Protein AF-X1JQ17-F1 (afdb_monomer_lite)

Sequence (261 aa):
VLGAKVFLFNTTNQINYTSFTNELGIADFLNIKNLLYNITVNYTINNGIDEFEKVVFDSSVLKDYYDFKWQSYEVFIDVNLWTIDFEIEDWDYEPMGYGYVLVYNNSGYSELLANLTLNKEYGTQTFRWVNTSDDAKYYYEVYYENADYEQPRTLVNKSYVDRNYYLNNKKNVNSQQTFVKEANIEDPIDPKYRINHYFYTSDSNSTHIGNVKLINTTINLFNMDDDLTDISIYNINKIGQADELLYNDTFSGVQTSATIS

Organism: NCBI:txid412755

Foldseek 3Di:
DFFKWKKKADPVVRDIDIFTAHPVRDTDDPPDDQDKTDIWIWDFDDQPDPVGTDTQDTCPVVRDIDGPPDPDDDDDDDGQKDKDKDWDADPVRAGQQQKWKWKADDPPNPGTNHIGRGHNRTNMDMDMDHDDDDFPKMKMWIWHADPVDPPRIDGPDIDIDGVCCVVVVVPPPPPDDDDQVVQFPQDPVDRDGDHDDDDARPQDDPQGHDPDDDPFDWDKAADDPDADAKDWDFDADPNRHGDGTPDIDGDDDRDRIDTGD

pLDDT: mean 71.28, std 11.6, range [45.06, 91.44]

Radius of gyration: 25.45 Å; chains: 1; bounding box: 74×48×62 Å

Secondary structure (DSSP, 8-state):
-TT-EEEEEETTTTEEEEEE--TTS-----S--SSEEEEEEEEEE--S-TT--EEEEEGGGT--EEE--SS---------EEEEEEE-B-TTS-B-TTEEEEEEETTTT--EEEEEEPPTTT-EEEEEEE---S--EEEEEEEEE-TTSSS-EEEEEEEEEEHHHHHHT----------TTTSB---SSS----B------TT-BTTB--SPPP----EE----SS---EEEEEEE-TTS-EEEEEEEEE--S--S--EE-

Structure (mmCIF, N/CA/C/O backbone):
data_AF-X1JQ17-F1
#
_entry.id   AF-X1JQ17-F1
#
loop_
_atom_site.group_PDB
_atom_site.id
_atom_site.type_symbol
_atom_site.label_atom_id
_atom_site.label_alt_id
_atom_site.label_comp_id
_atom_site.label_asym_id
_atom_site.label_entity_id
_atom_site.label_seq_id
_atom_site.pdbx_PDB_ins_code
_atom_site.Cartn_x
_atom_site.Cartn_y
_atom_site.Cartn_z
_atom_site.occupancy
_atom_site.B_iso_or_equiv
_atom_site.auth_seq_id
_atom_site.auth_comp_id
_atom_site.auth_asym_id
_atom_site.auth_atom_id
_atom_site.pdbx_PDB_model_num
ATOM 1 N N . VAL A 1 1 ? -3.764 5.413 8.789 1.00 65.81 1 VAL A N 1
ATOM 2 C CA . VAL A 1 1 ? -4.531 5.392 7.517 1.00 65.81 1 VAL A CA 1
ATOM 3 C C . VAL A 1 1 ? -5.211 6.739 7.356 1.00 65.81 1 VAL A C 1
ATOM 5 O O . VAL A 1 1 ? -5.918 7.111 8.279 1.00 65.81 1 VAL A O 1
ATOM 8 N N . LEU A 1 2 ? -4.991 7.468 6.260 1.00 76.12 2 LEU A N 1
ATOM 9 C CA . LEU A 1 2 ? -5.669 8.743 5.974 1.00 76.12 2 LEU A CA 1
ATOM 10 C C . LEU A 1 2 ? -7.085 8.495 5.430 1.00 76.12 2 LEU A C 1
ATOM 12 O O . LEU A 1 2 ? -7.270 7.608 4.599 1.00 76.12 2 LEU A O 1
ATOM 16 N N . GLY A 1 3 ? -8.062 9.293 5.865 1.00 76.88 3 GLY A N 1
ATOM 17 C CA . GLY A 1 3 ? -9.407 9.327 5.285 1.00 76.88 3 GLY A CA 1
ATOM 18 C C . GLY A 1 3 ? -10.338 8.182 5.693 1.00 76.88 3 GLY A C 1
ATOM 19 O O . GLY A 1 3 ? -11.426 8.064 5.138 1.00 76.88 3 GLY A O 1
ATOM 20 N N . ALA A 1 4 ? -9.966 7.350 6.669 1.00 78.25 4 ALA A N 1
ATOM 21 C CA . ALA A 1 4 ? -10.873 6.351 7.222 1.00 78.25 4 ALA A CA 1
ATOM 22 C C . ALA A 1 4 ? -11.991 7.040 8.011 1.00 78.25 4 ALA A C 1
ATOM 24 O O . ALA A 1 4 ? -11.736 7.900 8.857 1.00 78.25 4 ALA A O 1
ATOM 25 N N . LYS A 1 5 ? -13.238 6.658 7.742 1.00 83.44 5 LYS A N 1
ATOM 26 C CA . LYS A 1 5 ? -14.418 7.189 8.418 1.00 83.44 5 LYS A CA 1
ATOM 27 C C . LYS A 1 5 ? -14.601 6.474 9.750 1.00 83.44 5 LYS A C 1
ATOM 29 O O . LYS A 1 5 ? -14.897 5.283 9.786 1.00 83.44 5 LYS A O 1
ATOM 34 N N . VAL A 1 6 ? -14.476 7.208 10.846 1.00 83.06 6 VAL A N 1
ATOM 35 C CA . VAL A 1 6 ? -14.700 6.703 12.203 1.00 83.06 6 VAL A CA 1
ATOM 36 C C . VAL A 1 6 ? -16.078 7.151 12.671 1.00 83.06 6 VAL A C 1
ATOM 38 O O . VAL A 1 6 ? -16.415 8.334 12.620 1.00 83.06 6 VAL A O 1
ATOM 41 N N . PHE A 1 7 ? -16.884 6.203 13.131 1.00 85.62 7 PHE A N 1
ATOM 42 C CA . PHE A 1 7 ? -18.241 6.422 13.608 1.00 85.62 7 PHE A CA 1
ATOM 43 C C . PHE A 1 7 ? -18.375 5.929 15.047 1.00 85.62 7 PHE A C 1
ATOM 45 O O . PHE A 1 7 ? -18.055 4.785 15.359 1.00 85.62 7 PHE A O 1
ATOM 52 N N . LEU A 1 8 ? -18.849 6.808 15.927 1.00 84.44 8 LEU A N 1
ATOM 53 C CA . LEU A 1 8 ? -19.148 6.497 17.322 1.00 84.44 8 LEU A CA 1
ATOM 54 C C . LEU A 1 8 ? -20.658 6.427 17.478 1.00 84.44 8 LEU A C 1
ATOM 56 O O . LEU A 1 8 ? -21.347 7.385 17.130 1.00 84.44 8 LEU A O 1
ATOM 60 N N . PHE A 1 9 ? -21.178 5.342 18.044 1.00 85.25 9 PHE A N 1
ATOM 61 C CA . PHE A 1 9 ? -22.615 5.173 18.235 1.00 85.25 9 PHE A CA 1
ATOM 62 C C . PHE A 1 9 ? -22.970 4.686 19.631 1.00 85.25 9 PHE A C 1
ATOM 64 O O . PHE A 1 9 ? -22.525 3.630 20.072 1.00 85.25 9 PHE A O 1
ATOM 71 N N . ASN A 1 10 ? -23.831 5.430 20.320 1.00 84.94 10 ASN A N 1
ATOM 72 C CA . ASN A 1 10 ? -24.450 4.981 21.557 1.00 84.94 10 ASN A CA 1
ATOM 73 C C . ASN A 1 10 ? -25.861 4.467 21.246 1.00 84.94 10 ASN A C 1
ATOM 75 O O . ASN A 1 10 ? -26.769 5.248 20.958 1.00 84.94 10 ASN A O 1
ATOM 79 N N . THR A 1 11 ? -26.052 3.151 21.336 1.00 79.19 11 THR A N 1
ATOM 80 C CA . THR A 1 11 ? -27.332 2.482 21.050 1.00 79.19 11 THR A CA 1
ATOM 81 C C . THR A 1 11 ? -28.456 2.928 21.987 1.00 79.19 11 THR A C 1
ATOM 83 O O . THR A 1 11 ? -29.592 3.083 21.547 1.00 79.19 11 THR A O 1
ATOM 86 N N . THR A 1 12 ? -28.149 3.161 23.265 1.00 83.75 12 THR A N 1
ATOM 87 C CA . THR A 1 12 ? -29.137 3.479 24.311 1.00 83.75 12 THR A CA 1
ATOM 88 C C . THR A 1 12 ? -29.765 4.863 24.141 1.00 83.75 12 THR A C 1
ATOM 90 O O . THR A 1 12 ? -30.965 5.025 24.324 1.00 83.75 12 THR A O 1
ATOM 93 N N . ASN A 1 13 ? -28.958 5.864 23.792 1.00 83.75 13 ASN A N 1
ATOM 94 C CA . ASN A 1 13 ? -29.363 7.265 23.671 1.00 83.75 13 ASN A CA 1
ATOM 95 C C . ASN A 1 13 ? -29.540 7.703 22.210 1.00 83.75 13 ASN A C 1
ATOM 97 O O . ASN A 1 13 ? -29.901 8.852 21.972 1.00 83.75 13 ASN A O 1
ATOM 101 N N . GLN A 1 14 ? -29.261 6.817 21.245 1.00 86.06 14 GLN A N 1
ATOM 102 C CA . GLN A 1 14 ? -29.312 7.083 19.802 1.00 86.06 14 GLN A CA 1
ATOM 103 C C . GLN A 1 14 ? -28.464 8.291 19.366 1.00 86.06 14 GLN A C 1
ATOM 105 O O . GLN A 1 14 ? -28.815 9.021 18.442 1.00 86.06 14 GLN A O 1
ATOM 110 N N . ILE A 1 15 ? -27.329 8.504 20.034 1.00 85.56 15 ILE A N 1
ATOM 111 C CA . ILE A 1 15 ? -26.379 9.574 19.707 1.00 85.56 15 ILE A CA 1
ATOM 112 C C . ILE A 1 15 ? -25.291 8.991 18.815 1.00 85.56 15 ILE A C 1
ATOM 114 O O . ILE A 1 15 ? -24.780 7.904 19.097 1.00 85.56 15 ILE A O 1
ATOM 118 N N . ASN A 1 16 ? -24.920 9.728 17.769 1.00 89.06 16 ASN A N 1
ATOM 119 C CA . ASN A 1 16 ? -23.803 9.374 16.912 1.00 89.06 16 ASN A CA 1
ATOM 120 C C . ASN A 1 16 ? -22.847 10.544 16.668 1.00 89.06 16 ASN A C 1
ATOM 122 O O . ASN A 1 16 ? -23.236 11.709 16.746 1.00 89.06 16 ASN A O 1
ATOM 126 N N . TYR A 1 17 ? -21.600 10.198 16.365 1.00 88.31 17 TYR A N 1
ATOM 127 C CA . TYR A 1 17 ? -20.565 11.122 15.925 1.00 88.31 17 TYR A CA 1
ATOM 128 C C . TYR A 1 17 ? -19.820 10.511 14.742 1.00 88.31 17 TYR A C 1
ATOM 130 O O . TYR A 1 17 ? -19.659 9.295 14.669 1.00 88.31 17 TYR A O 1
ATOM 138 N N . THR A 1 18 ? -19.359 11.350 13.818 1.00 90.88 18 THR A N 1
ATOM 139 C CA . THR A 1 18 ? -18.552 10.931 12.665 1.00 90.88 18 THR A CA 1
ATOM 140 C C . THR A 1 18 ? -17.332 11.829 12.554 1.00 90.88 18 THR A C 1
ATOM 142 O O . THR A 1 18 ? -17.458 13.043 12.694 1.00 90.88 18 THR A O 1
ATOM 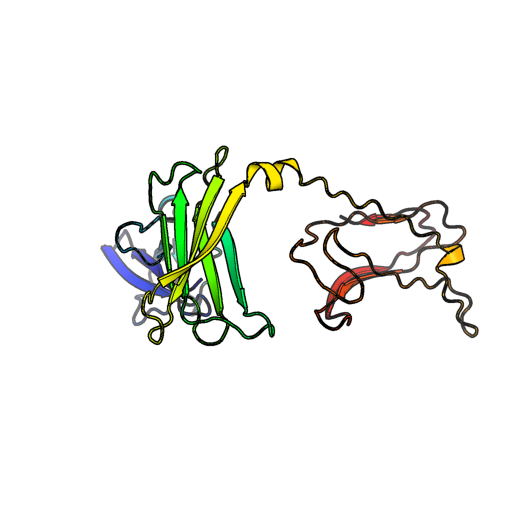145 N N . SER A 1 19 ? -16.177 11.233 12.283 1.00 90.94 19 SER A N 1
ATOM 146 C CA . SER A 1 19 ? -14.937 11.940 11.973 1.00 90.94 19 SER A CA 1
ATOM 147 C C . SER A 1 19 ? -14.137 11.151 10.935 1.00 90.94 19 SER A C 1
ATOM 149 O O . SER A 1 19 ? -14.487 10.014 10.609 1.00 90.94 19 SER A O 1
ATOM 151 N N . PHE A 1 20 ? -13.083 11.758 10.399 1.00 86.69 20 PHE A N 1
ATOM 152 C CA . PHE A 1 20 ? -12.175 11.125 9.447 1.00 86.69 20 PHE A CA 1
ATOM 153 C C . PHE A 1 20 ? -10.756 11.161 9.993 1.00 86.69 20 PHE A C 1
ATOM 155 O O . PHE A 1 20 ? -10.355 12.138 10.626 1.00 86.69 20 PHE A O 1
ATOM 162 N N . THR A 1 21 ? -9.996 10.101 9.748 1.00 83.62 21 THR A N 1
ATOM 163 C CA . THR A 1 21 ? -8.595 10.055 10.155 1.00 83.62 21 THR A CA 1
ATOM 164 C C . THR A 1 21 ? -7.732 10.990 9.306 1.00 83.62 21 THR A C 1
ATOM 166 O O . THR A 1 21 ? -7.902 11.080 8.089 1.00 83.62 21 THR A O 1
ATOM 169 N N . ASN A 1 22 ? -6.775 11.667 9.938 1.00 83.44 22 ASN A N 1
ATOM 170 C CA . ASN A 1 22 ? -5.750 12.471 9.268 1.00 83.44 22 ASN A CA 1
ATOM 171 C C . ASN A 1 22 ? -4.570 11.605 8.763 1.00 83.44 22 ASN A C 1
ATOM 173 O O . ASN A 1 22 ? -4.620 10.374 8.812 1.00 83.44 22 ASN A O 1
ATOM 177 N N . GLU A 1 23 ? -3.495 12.237 8.281 1.00 76.50 23 GLU A N 1
ATOM 178 C CA . GLU A 1 23 ? -2.299 11.552 7.752 1.00 76.50 23 GLU A CA 1
ATOM 179 C C . GLU A 1 23 ? -1.613 10.653 8.791 1.00 76.50 23 GLU A C 1
ATOM 181 O O . GLU A 1 23 ? -1.074 9.602 8.447 1.00 76.50 23 GLU A O 1
ATOM 186 N N . LEU A 1 24 ? -1.719 11.011 10.074 1.00 78.12 24 LEU A N 1
ATOM 187 C CA . LEU A 1 24 ? -1.213 10.226 11.201 1.00 78.12 24 LEU A CA 1
ATOM 188 C C . LEU A 1 24 ? -2.180 9.110 11.631 1.00 78.12 24 LEU A C 1
ATOM 190 O O . LEU A 1 24 ? -1.889 8.364 12.559 1.00 78.12 24 LEU A O 1
ATOM 194 N N . GLY A 1 25 ? -3.337 8.974 10.976 1.00 74.69 25 GLY A N 1
ATOM 195 C CA . GLY A 1 25 ? -4.364 8.000 11.343 1.00 74.69 25 GLY A CA 1
ATOM 196 C C . GLY A 1 25 ? -5.236 8.410 12.532 1.00 74.69 25 GLY A C 1
ATOM 197 O O . GLY A 1 25 ? -5.965 7.569 13.046 1.00 74.69 25 GLY A O 1
ATOM 198 N N . ILE A 1 26 ? -5.191 9.674 12.959 1.00 81.19 26 ILE A N 1
ATOM 199 C CA . ILE A 1 26 ? -5.921 10.172 14.133 1.00 81.19 26 ILE A CA 1
ATOM 200 C C . ILE A 1 26 ? -7.256 10.774 13.693 1.00 81.19 26 ILE A C 1
ATOM 202 O O . ILE A 1 26 ? -7.285 11.594 12.775 1.00 81.19 26 ILE A O 1
ATOM 206 N N . ALA A 1 27 ? -8.350 10.381 14.351 1.00 86.38 27 ALA A N 1
ATOM 207 C CA . ALA A 1 27 ? -9.676 10.970 14.175 1.00 86.38 27 ALA A CA 1
ATOM 208 C C . ALA A 1 27 ? -10.108 11.684 15.461 1.00 86.38 27 ALA A C 1
ATOM 210 O O . ALA A 1 27 ? -10.348 11.045 16.487 1.00 86.38 27 ALA A O 1
ATOM 211 N N . ASP A 1 28 ? -10.233 13.007 15.390 1.00 86.56 28 ASP A N 1
ATOM 212 C CA . ASP A 1 28 ? -10.628 13.826 16.531 1.00 86.56 28 ASP A CA 1
ATOM 213 C C . ASP A 1 28 ? -12.145 13.982 16.606 1.00 86.56 28 ASP A C 1
ATOM 215 O O . ASP A 1 28 ? -12.836 14.160 15.597 1.00 86.56 28 ASP A O 1
ATOM 219 N N . PHE A 1 29 ? -12.663 13.964 17.831 1.00 85.31 29 PHE A N 1
ATOM 220 C CA . PHE A 1 29 ? -14.071 14.180 18.116 1.00 85.31 29 PHE A CA 1
ATOM 221 C C . PHE A 1 29 ? -14.232 15.198 19.240 1.00 85.31 29 PHE A C 1
ATOM 223 O O . PHE A 1 29 ? -13.655 15.064 20.318 1.00 85.31 29 PHE A O 1
ATOM 230 N N . LEU A 1 30 ? -15.061 16.211 19.003 1.00 83.88 30 LEU A N 1
ATOM 231 C CA . LEU A 1 30 ? -15.285 17.301 19.946 1.00 83.88 30 LEU A CA 1
ATOM 232 C C . LEU A 1 30 ? -16.655 17.163 20.614 1.00 83.88 30 LEU A C 1
ATOM 234 O O . LEU A 1 30 ? -17.634 16.772 19.979 1.00 83.88 30 LEU A O 1
ATOM 238 N N . ASN A 1 31 ? -16.736 17.545 21.892 1.00 83.88 31 ASN A N 1
ATOM 239 C CA . ASN A 1 31 ? -17.983 17.585 22.667 1.00 83.88 31 ASN A CA 1
ATOM 240 C C . ASN A 1 31 ? -18.714 16.227 22.767 1.00 83.88 31 ASN A C 1
ATOM 242 O O . ASN A 1 31 ? -19.950 16.166 22.749 1.00 83.88 31 ASN A O 1
ATOM 246 N N . ILE A 1 32 ? -17.960 15.129 22.889 1.00 82.25 32 ILE A N 1
ATOM 247 C CA . ILE A 1 32 ? -18.530 13.807 23.166 1.00 82.25 32 ILE A CA 1
ATOM 248 C C . ILE A 1 32 ? -19.089 13.779 24.593 1.00 82.25 32 ILE A C 1
ATOM 250 O O . ILE A 1 32 ? -18.409 14.134 25.556 1.00 82.25 32 ILE A O 1
ATOM 254 N N . LYS A 1 33 ? -20.333 13.313 24.749 1.00 83.06 33 LYS A N 1
ATOM 255 C CA . LYS A 1 33 ? -20.905 13.037 26.076 1.00 83.06 33 LYS A CA 1
ATOM 256 C C . LYS A 1 33 ? -20.269 11.785 26.671 1.00 83.06 33 LYS A C 1
ATOM 258 O O . LYS A 1 33 ? -20.181 10.782 25.972 1.00 83.06 33 LYS A O 1
ATOM 263 N N . ASN A 1 34 ? -19.931 11.807 27.958 1.00 81.88 34 ASN A N 1
ATOM 264 C CA . ASN A 1 34 ? -19.392 10.646 28.671 1.00 81.88 34 ASN A CA 1
ATOM 265 C C . ASN A 1 34 ? -20.442 9.520 28.778 1.00 81.88 34 ASN A C 1
ATOM 267 O O . ASN A 1 34 ? -21.318 9.557 29.642 1.00 81.88 34 ASN A O 1
ATOM 271 N N . LEU A 1 35 ? -20.385 8.573 27.841 1.00 82.69 35 LEU A N 1
ATOM 272 C CA . LEU A 1 35 ? -21.292 7.440 27.664 1.00 82.69 35 LEU A CA 1
ATOM 273 C C . LEU A 1 35 ? -20.515 6.274 27.024 1.00 82.69 35 LEU A C 1
ATOM 275 O O . LEU A 1 35 ? -19.398 6.447 26.540 1.00 82.69 35 LEU A O 1
ATOM 279 N N . LEU A 1 36 ? -21.134 5.094 26.973 1.00 77.31 36 LEU A N 1
ATOM 280 C CA . LEU A 1 36 ? -20.582 3.920 26.291 1.00 77.31 36 LEU A CA 1
ATOM 281 C C . LEU A 1 36 ? -20.847 3.990 24.778 1.00 77.31 36 LEU A C 1
ATOM 283 O O . LEU A 1 36 ? -22.006 4.073 24.378 1.00 77.31 36 LEU A O 1
ATOM 287 N N . TYR A 1 37 ? -19.826 3.915 23.928 1.00 75.19 37 TYR A N 1
ATOM 288 C CA . TYR A 1 37 ? -20.005 3.946 22.468 1.00 75.19 37 TYR A CA 1
ATOM 289 C C . TYR A 1 37 ? -19.508 2.661 21.814 1.00 75.19 37 TYR A C 1
ATOM 291 O O . TYR A 1 37 ? -18.524 2.073 22.250 1.00 75.19 37 TYR A O 1
ATOM 299 N N . ASN A 1 38 ? -20.179 2.251 20.744 1.00 73.38 38 ASN A N 1
ATOM 300 C CA . ASN A 1 38 ? -19.640 1.329 19.755 1.00 73.38 38 ASN A CA 1
ATOM 301 C C . ASN A 1 38 ? -18.837 2.153 18.739 1.00 73.38 38 ASN A C 1
ATOM 303 O O . ASN A 1 38 ? -19.364 3.134 18.203 1.00 73.38 38 ASN A O 1
ATOM 307 N N . ILE A 1 39 ? -17.572 1.788 18.530 1.00 71.25 39 ILE A N 1
ATOM 308 C CA . ILE A 1 39 ? -16.689 2.446 17.566 1.00 71.25 39 ILE A CA 1
ATOM 309 C C . ILE A 1 39 ? -16.620 1.582 16.316 1.00 71.25 39 ILE A C 1
ATOM 311 O O . ILE A 1 39 ? -16.046 0.494 16.322 1.00 71.25 39 ILE A O 1
ATOM 315 N N . THR A 1 40 ? -17.163 2.100 15.221 1.00 71.06 40 THR A N 1
ATOM 316 C CA . THR A 1 40 ? -17.050 1.467 13.911 1.00 71.06 40 THR A CA 1
ATOM 317 C C . THR A 1 40 ? -16.149 2.295 13.015 1.00 71.06 40 THR A C 1
ATOM 319 O O . THR A 1 40 ? -16.387 3.490 12.851 1.00 71.06 40 THR A O 1
ATOM 322 N N . VAL A 1 41 ? -15.138 1.681 12.415 1.00 68.50 41 VAL A N 1
ATOM 323 C CA . VAL A 1 41 ? -14.287 2.320 11.416 1.00 68.50 41 VAL A CA 1
ATOM 324 C C . VAL A 1 41 ? -14.595 1.697 10.072 1.00 68.50 41 VAL A C 1
ATOM 326 O O . VAL A 1 41 ? -14.635 0.475 9.945 1.00 68.50 41 VAL A O 1
ATOM 329 N N . ASN A 1 42 ? -14.825 2.554 9.087 1.00 69.62 42 ASN A N 1
ATOM 330 C CA . ASN A 1 42 ? -15.023 2.164 7.710 1.00 69.62 42 ASN A CA 1
ATOM 331 C C . ASN A 1 42 ? -13.938 2.830 6.865 1.00 69.62 42 ASN A C 1
ATOM 333 O O . ASN A 1 42 ? -13.815 4.057 6.863 1.00 69.62 42 ASN A O 1
ATOM 337 N N . TYR A 1 43 ? -13.116 2.026 6.198 1.00 70.62 43 TYR A N 1
ATOM 338 C CA . TYR A 1 43 ? -12.067 2.536 5.323 1.00 70.62 43 TYR A CA 1
ATOM 339 C C . TYR A 1 43 ? -12.378 2.176 3.880 1.00 70.62 43 TYR A C 1
ATOM 341 O O . TYR A 1 43 ? -12.691 1.024 3.561 1.00 70.62 43 TYR A O 1
ATOM 349 N N . THR A 1 44 ? -12.278 3.181 3.021 1.00 67.00 44 THR A N 1
ATOM 350 C CA . THR A 1 44 ? -12.527 3.060 1.597 1.00 67.00 44 THR A CA 1
ATOM 351 C C . THR A 1 44 ? -11.344 3.592 0.809 1.00 67.00 44 THR A C 1
ATOM 353 O O . THR A 1 44 ? -10.672 4.545 1.210 1.00 67.00 44 THR A O 1
ATOM 356 N N . ILE A 1 45 ? -11.039 2.918 -0.297 1.00 68.62 45 ILE A N 1
ATOM 357 C CA . ILE A 1 45 ? -9.962 3.323 -1.198 1.00 68.62 45 ILE A CA 1
ATOM 358 C C . ILE A 1 45 ? -10.580 4.132 -2.330 1.00 68.62 45 ILE A C 1
ATOM 360 O O . ILE A 1 45 ? -11.494 3.650 -2.993 1.00 68.62 45 ILE A O 1
ATOM 364 N N . ASN A 1 46 ? -10.050 5.332 -2.563 1.00 69.69 46 ASN A N 1
ATOM 365 C CA . ASN A 1 46 ? -10.308 6.087 -3.781 1.00 69.69 46 ASN A CA 1
ATOM 366 C C . ASN A 1 46 ? -9.139 5.866 -4.750 1.00 69.69 46 ASN A C 1
ATOM 368 O O . ASN A 1 46 ? -8.000 6.207 -4.434 1.00 69.69 46 ASN A O 1
ATOM 372 N N . ASN A 1 47 ? -9.429 5.294 -5.917 1.00 69.75 47 ASN A N 1
ATOM 373 C CA . ASN A 1 47 ? -8.451 5.009 -6.970 1.00 69.75 47 ASN A CA 1
ATOM 374 C C . ASN A 1 47 ? -8.571 5.966 -8.171 1.00 69.75 47 ASN A C 1
ATOM 376 O O . ASN A 1 47 ? -8.277 5.594 -9.308 1.00 69.75 47 ASN A O 1
ATOM 380 N N . GLY A 1 48 ? -9.030 7.196 -7.921 1.00 64.94 48 GLY A N 1
ATOM 381 C CA . GLY A 1 48 ? -9.156 8.257 -8.924 1.00 64.94 48 GLY A CA 1
ATOM 382 C C . GLY A 1 48 ? -10.369 8.120 -9.847 1.00 64.94 48 GLY A C 1
ATOM 383 O O . GLY A 1 48 ? -10.482 8.852 -10.827 1.00 64.94 48 GLY A O 1
ATOM 384 N N . ILE A 1 49 ? -11.280 7.194 -9.538 1.00 59.94 49 ILE A N 1
ATOM 385 C CA . ILE A 1 49 ? -12.560 7.010 -10.226 1.00 59.94 49 ILE A CA 1
ATOM 386 C C . ILE A 1 49 ? -13.642 6.944 -9.147 1.00 59.94 49 ILE A C 1
ATOM 388 O O . ILE A 1 49 ? -13.614 6.051 -8.299 1.00 59.94 49 ILE A O 1
ATOM 392 N N . ASP A 1 50 ? -14.594 7.879 -9.188 1.00 54.25 50 ASP A N 1
ATOM 393 C CA . ASP A 1 50 ? -15.640 8.039 -8.163 1.00 54.25 50 ASP A CA 1
ATOM 394 C C . ASP A 1 50 ? -16.592 6.828 -8.050 1.00 54.25 50 ASP A C 1
ATOM 396 O O . ASP A 1 50 ? -17.344 6.708 -7.086 1.00 54.25 50 ASP A O 1
ATOM 400 N N . GLU A 1 51 ? -16.564 5.911 -9.021 1.00 50.94 51 GLU A N 1
ATOM 401 C CA . GLU A 1 51 ? -17.450 4.742 -9.093 1.00 50.94 51 GLU A CA 1
ATOM 402 C C . GLU A 1 51 ? -16.969 3.540 -8.259 1.00 50.94 51 GLU A C 1
ATOM 404 O O . GLU A 1 51 ? -17.752 2.627 -7.995 1.00 50.94 51 GLU A O 1
ATOM 409 N N . PHE A 1 52 ? -15.710 3.531 -7.805 1.00 52.97 52 PHE A N 1
ATOM 410 C CA . PHE A 1 52 ? -15.104 2.373 -7.137 1.00 52.97 52 PHE A CA 1
ATOM 411 C C . PHE A 1 52 ? -14.673 2.675 -5.702 1.00 52.97 52 PHE A C 1
ATOM 413 O O . PHE A 1 52 ? -13.506 2.548 -5.336 1.00 52.97 52 PHE A O 1
ATOM 420 N N . GLU A 1 53 ? -15.639 3.018 -4.851 1.00 54.50 53 GLU A N 1
ATOM 421 C CA . GLU A 1 53 ? -15.440 3.014 -3.404 1.00 54.50 53 GLU A CA 1
ATOM 422 C C . GLU A 1 53 ? -15.577 1.573 -2.874 1.00 54.50 53 GLU A C 1
ATOM 424 O O . GLU A 1 53 ? -16.676 1.019 -2.784 1.00 54.50 53 GLU A O 1
ATOM 429 N N . LYS A 1 54 ? -14.456 0.921 -2.535 1.00 62.41 54 LYS A N 1
ATOM 430 C CA . LYS A 1 54 ? -14.477 -0.424 -1.935 1.00 62.41 54 LYS A CA 1
ATOM 431 C C . LYS A 1 54 ? -14.257 -0.345 -0.430 1.00 62.41 54 LYS A C 1
ATOM 433 O O . LYS A 1 54 ? -13.207 0.108 0.014 1.00 62.41 54 LYS A O 1
ATOM 438 N N . VAL A 1 55 ? -15.222 -0.847 0.342 1.00 61.31 55 VAL A N 1
ATOM 439 C CA . VAL A 1 55 ? -15.070 -1.072 1.787 1.00 61.31 55 VAL A CA 1
ATOM 440 C C . VAL A 1 55 ? -14.037 -2.168 2.006 1.00 61.31 55 VAL A C 1
ATOM 442 O O . VAL A 1 55 ? -14.233 -3.306 1.572 1.00 61.31 55 VAL A O 1
ATOM 445 N N . VAL A 1 56 ? -12.933 -1.818 2.660 1.00 59.09 56 VAL A N 1
ATOM 446 C CA . VAL A 1 56 ? -11.821 -2.749 2.918 1.00 59.09 56 VAL A CA 1
ATOM 447 C C . VAL A 1 56 ? -11.756 -3.197 4.373 1.00 59.09 56 VAL A C 1
ATOM 449 O O . VAL A 1 56 ? -11.067 -4.162 4.696 1.00 59.09 56 VAL A O 1
ATOM 452 N N . PHE A 1 57 ? -12.499 -2.509 5.236 1.00 60.00 57 PHE A N 1
ATOM 453 C CA . PHE A 1 57 ? -12.700 -2.858 6.630 1.00 60.00 57 PHE A CA 1
ATOM 454 C C . PHE A 1 57 ? -13.982 -2.203 7.141 1.00 60.00 57 PHE A C 1
ATOM 456 O O . PHE A 1 57 ? -14.204 -1.021 6.889 1.00 60.00 57 PHE A O 1
ATOM 463 N N . ASP A 1 58 ? -14.792 -2.972 7.865 1.00 62.91 58 ASP A N 1
ATOM 464 C CA . ASP A 1 58 ? -15.993 -2.508 8.556 1.00 62.91 58 ASP A CA 1
ATOM 465 C C . ASP A 1 58 ? -16.049 -3.177 9.935 1.00 62.91 58 ASP A C 1
ATOM 467 O O . ASP A 1 58 ? -16.379 -4.359 10.043 1.00 62.91 58 ASP A O 1
ATOM 471 N N . SER A 1 59 ? -15.718 -2.439 11.000 1.00 62.78 59 SER A N 1
ATOM 472 C CA . SER A 1 59 ? -15.767 -2.988 12.365 1.00 62.78 59 SER A CA 1
ATOM 473 C C . SER A 1 59 ? -17.164 -3.034 12.983 1.00 62.78 59 SER A C 1
ATOM 475 O O . SER A 1 59 ? -17.298 -3.474 14.126 1.00 62.78 59 SER A O 1
ATOM 477 N N . SER A 1 60 ? -18.233 -2.675 12.258 1.00 60.84 60 SER A N 1
ATOM 478 C CA . SER A 1 60 ? -19.611 -2.853 12.751 1.00 60.84 60 SER A CA 1
ATOM 479 C C . SER A 1 60 ? -19.942 -4.308 13.108 1.00 60.84 60 SER A C 1
ATOM 481 O O . SER A 1 60 ? -20.816 -4.563 13.943 1.00 60.84 60 SER A O 1
ATOM 483 N N . VAL A 1 61 ? -19.189 -5.259 12.549 1.00 56.38 61 VAL A N 1
ATOM 484 C CA . VAL A 1 61 ? -19.280 -6.691 12.856 1.00 56.38 61 VAL A CA 1
ATOM 485 C C . VAL A 1 61 ? -18.630 -7.087 14.186 1.00 56.38 61 VAL A C 1
ATOM 487 O O . VAL A 1 61 ? -19.036 -8.095 14.762 1.00 56.38 61 VAL A O 1
ATOM 490 N N . LEU A 1 62 ? -17.666 -6.310 14.696 1.00 56.66 62 LEU A N 1
ATOM 491 C CA . LEU A 1 62 ? -16.864 -6.660 15.879 1.00 56.66 62 LEU A CA 1
ATOM 492 C C . LEU A 1 62 ? -17.558 -6.300 17.206 1.00 56.66 62 LEU A C 1
ATOM 494 O O . LEU A 1 62 ? -17.303 -6.938 18.218 1.00 56.66 62 LEU A O 1
ATOM 498 N N . LYS A 1 63 ? -18.528 -5.371 17.191 1.00 60.97 63 LYS A N 1
ATOM 499 C CA . LYS A 1 63 ? -19.364 -4.980 18.354 1.00 60.97 63 LYS A CA 1
ATOM 500 C C . LYS A 1 63 ? -18.574 -4.690 19.644 1.00 60.97 63 LYS A C 1
ATOM 502 O O . LYS A 1 63 ? -19.061 -4.978 20.740 1.00 60.97 63 LYS A O 1
ATOM 507 N N . ASP A 1 64 ? -17.409 -4.068 19.522 1.00 64.25 64 ASP A N 1
ATOM 508 C CA . ASP A 1 64 ? -16.624 -3.640 20.676 1.00 64.25 64 ASP A CA 1
ATOM 509 C C . ASP A 1 64 ? -17.157 -2.319 21.247 1.00 64.25 64 ASP A C 1
ATOM 511 O O . ASP A 1 64 ? -17.472 -1.370 20.520 1.00 64.25 64 ASP A O 1
ATOM 515 N N . TYR A 1 65 ? -17.290 -2.267 22.574 1.00 67.06 65 TYR A N 1
ATOM 516 C CA . TYR A 1 65 ? -17.804 -1.106 23.295 1.00 67.06 65 TYR A CA 1
ATOM 517 C C . TYR A 1 65 ? -16.698 -0.437 24.102 1.00 67.06 65 TYR A C 1
ATOM 519 O O . TYR A 1 65 ? -16.013 -1.077 24.898 1.00 67.06 65 TYR A O 1
ATOM 527 N N . TYR A 1 66 ? -16.596 0.878 23.948 1.00 67.06 66 TYR A N 1
ATOM 528 C CA . TYR A 1 66 ? -15.580 1.702 24.579 1.00 67.06 66 TYR A CA 1
ATOM 529 C C . TYR A 1 66 ? -16.246 2.690 25.531 1.00 67.06 66 TYR A C 1
ATOM 531 O O . TYR A 1 66 ? -17.151 3.447 25.165 1.00 67.06 66 TYR A O 1
ATOM 539 N N . ASP A 1 67 ? -15.811 2.650 26.784 1.00 67.31 67 ASP A N 1
ATOM 540 C CA . ASP A 1 67 ? -16.233 3.575 27.830 1.00 67.31 67 ASP A CA 1
ATOM 541 C C . ASP A 1 67 ? -15.265 4.752 27.832 1.00 67.31 67 ASP A C 1
ATOM 543 O O . ASP A 1 67 ? -14.157 4.578 28.337 1.00 67.31 67 ASP A O 1
ATOM 547 N N . PHE A 1 68 ? -15.656 5.896 27.247 1.00 64.75 68 PHE A N 1
ATOM 548 C CA . PHE A 1 68 ? -14.844 7.114 27.071 1.00 64.75 68 PHE A CA 1
ATOM 549 C C . PHE A 1 68 ? -14.574 7.854 28.400 1.00 64.75 68 PHE A C 1
ATOM 551 O O . PHE A 1 68 ? -14.969 9.001 28.610 1.00 64.75 68 PHE A O 1
ATOM 558 N N . LYS A 1 69 ? -13.876 7.179 29.316 1.00 62.38 69 LYS A N 1
ATOM 559 C CA . LYS A 1 69 ? -13.302 7.734 30.551 1.00 62.38 69 LYS A CA 1
ATOM 560 C C . LYS A 1 69 ? -11.955 8.423 30.329 1.00 62.38 69 LYS A C 1
ATOM 562 O O . LYS A 1 69 ? -11.553 9.232 31.163 1.00 62.38 69 LYS A O 1
ATOM 567 N N . TRP A 1 70 ? -11.265 8.096 29.239 1.00 58.22 70 TRP A N 1
ATOM 568 C CA . TRP A 1 70 ? -9.932 8.596 28.905 1.00 58.22 70 TRP A CA 1
ATOM 569 C C . TRP A 1 70 ? -9.973 9.572 27.724 1.00 58.22 70 TRP A C 1
ATOM 571 O O . TRP A 1 70 ? -10.956 9.632 26.987 1.00 58.22 70 TRP A O 1
ATOM 581 N N . GLN A 1 71 ? -8.902 10.355 27.557 1.00 65.81 71 GLN A N 1
ATOM 582 C CA . GLN A 1 71 ? -8.793 11.354 26.484 1.00 65.81 71 GLN A CA 1
ATOM 583 C C . GLN A 1 71 ? -8.526 10.737 25.103 1.00 65.81 71 GLN A C 1
ATOM 585 O O . GLN A 1 71 ? -8.826 11.373 24.098 1.00 65.81 71 GLN A O 1
ATOM 590 N N . SER A 1 72 ? -7.990 9.515 25.043 1.00 66.56 72 SER A N 1
ATOM 591 C CA . SER A 1 72 ? -7.670 8.819 23.796 1.00 66.56 72 SER A CA 1
ATOM 592 C C . SER A 1 72 ? -7.937 7.317 23.903 1.00 66.56 72 SER A C 1
ATOM 594 O O . SER A 1 72 ? -7.827 6.725 24.978 1.00 66.56 72 SER A O 1
ATOM 596 N N . TYR A 1 73 ? -8.288 6.713 22.766 1.00 66.88 73 TYR A N 1
ATOM 597 C CA . TYR A 1 73 ? -8.408 5.269 22.577 1.00 66.88 73 TYR A CA 1
ATOM 598 C C . TYR A 1 73 ? -7.652 4.898 21.315 1.00 66.88 73 TYR A C 1
ATOM 600 O O . TYR A 1 73 ? -7.794 5.561 20.288 1.00 66.88 73 TYR A O 1
ATOM 608 N N . GLU A 1 74 ? -6.870 3.834 21.402 1.00 67.12 74 GLU A N 1
ATOM 609 C CA . GLU A 1 74 ? -6.212 3.244 20.249 1.00 67.12 74 GLU A CA 1
ATOM 610 C C . GLU A 1 74 ? -7.073 2.094 19.729 1.00 67.12 74 GLU A C 1
ATOM 612 O O . GLU A 1 74 ? -7.539 1.248 20.497 1.00 67.12 74 GLU A O 1
ATOM 617 N N . VAL A 1 75 ? -7.325 2.094 18.423 1.00 64.75 75 VAL A N 1
ATOM 618 C CA . VAL A 1 75 ? -8.068 1.039 17.735 1.00 64.75 75 VAL A CA 1
ATOM 619 C C . VAL A 1 75 ? -7.180 0.526 16.616 1.00 64.75 75 VAL A C 1
ATOM 621 O O . VAL A 1 75 ? -6.835 1.272 15.700 1.00 64.75 75 VAL A O 1
ATOM 624 N N . PHE A 1 76 ? -6.815 -0.749 16.699 1.00 63.88 76 PHE A N 1
ATOM 625 C CA . PHE A 1 76 ? -6.053 -1.421 15.656 1.00 63.88 76 PHE A CA 1
ATOM 626 C C . PHE A 1 76 ? -7.001 -1.881 14.551 1.00 63.88 76 PHE A C 1
ATOM 628 O O . PHE A 1 76 ? -8.052 -2.464 14.818 1.00 63.88 76 PHE A O 1
ATOM 635 N N . ILE A 1 77 ? -6.635 -1.582 13.307 1.00 59.84 77 ILE A N 1
ATOM 636 C CA . ILE A 1 77 ? -7.400 -1.955 12.122 1.00 59.84 77 ILE A CA 1
ATOM 637 C C . ILE A 1 77 ? -6.508 -2.819 11.246 1.00 59.84 77 ILE A C 1
ATOM 639 O O . ILE A 1 77 ? -5.567 -2.318 10.629 1.00 59.84 77 ILE A O 1
ATOM 643 N N . ASP A 1 78 ? -6.850 -4.098 11.150 1.00 59.62 78 ASP A N 1
ATOM 644 C CA . ASP A 1 78 ? -6.184 -5.021 10.242 1.00 59.62 78 ASP A CA 1
ATOM 645 C C . ASP A 1 78 ? -6.881 -4.987 8.879 1.00 59.62 78 ASP A C 1
ATOM 647 O O . ASP A 1 78 ? -8.001 -5.475 8.709 1.00 59.62 78 ASP A O 1
ATOM 651 N N . VAL A 1 79 ? -6.212 -4.391 7.890 1.00 59.81 79 VAL A N 1
ATOM 652 C CA . VAL A 1 79 ? -6.688 -4.343 6.503 1.00 59.81 79 VAL A CA 1
ATOM 653 C C . VAL A 1 79 ? -5.901 -5.320 5.635 1.00 59.81 79 VAL A C 1
ATOM 655 O O . VAL A 1 79 ? -4.672 -5.338 5.648 1.00 59.81 79 VAL A O 1
ATOM 658 N N . ASN A 1 80 ? -6.600 -6.124 4.832 1.00 62.47 80 ASN A N 1
ATOM 659 C CA . ASN A 1 80 ? -5.969 -7.024 3.864 1.00 62.47 80 ASN A CA 1
ATOM 660 C C . ASN A 1 80 ? -5.909 -6.356 2.486 1.00 62.47 80 ASN A C 1
ATOM 662 O O . ASN A 1 80 ? -6.713 -6.636 1.588 1.00 62.47 80 ASN A O 1
ATOM 666 N N . LEU A 1 81 ? -4.969 -5.423 2.358 1.00 68.69 81 LEU A N 1
ATOM 667 C CA . LEU A 1 81 ? -4.713 -4.676 1.133 1.00 68.69 81 LEU A CA 1
ATOM 668 C C . LEU A 1 81 ? -3.469 -5.194 0.434 1.00 68.69 81 LEU A C 1
ATOM 670 O O . LEU A 1 81 ? -2.543 -5.705 1.060 1.00 68.69 81 LEU A O 1
ATOM 674 N N . TRP A 1 82 ? -3.437 -5.006 -0.875 1.00 71.06 82 TRP A N 1
ATOM 675 C CA . TRP A 1 82 ? -2.214 -5.121 -1.648 1.00 71.06 82 TRP A CA 1
ATOM 676 C C . TRP A 1 82 ? -1.982 -3.829 -2.426 1.00 71.06 82 TRP A C 1
ATOM 678 O O . TRP A 1 82 ? -2.919 -3.059 -2.669 1.00 71.06 82 TRP A O 1
ATOM 688 N N . THR A 1 83 ? -0.722 -3.601 -2.785 1.00 77.06 83 THR A N 1
ATOM 689 C CA . THR A 1 83 ? -0.293 -2.419 -3.523 1.00 77.06 83 THR A CA 1
ATOM 690 C C . THR A 1 83 ? 0.487 -2.790 -4.781 1.00 77.06 83 THR A C 1
ATOM 692 O O . THR A 1 83 ? 1.183 -3.805 -4.804 1.00 77.06 83 THR A O 1
ATOM 695 N N . ILE A 1 84 ? 0.346 -1.985 -5.834 1.00 80.75 84 ILE A N 1
ATOM 696 C CA . ILE A 1 84 ? 1.350 -1.880 -6.900 1.00 80.75 84 ILE A CA 1
ATOM 697 C C . ILE A 1 84 ? 1.868 -0.453 -6.846 1.00 80.75 84 ILE A C 1
ATOM 699 O O . ILE A 1 84 ? 1.084 0.494 -6.935 1.00 80.75 84 ILE A O 1
ATOM 703 N N . ASP A 1 85 ? 3.179 -0.329 -6.714 1.00 85.56 85 ASP A N 1
ATOM 704 C CA . ASP A 1 85 ? 3.876 0.942 -6.779 1.00 85.56 85 ASP A CA 1
ATOM 705 C C . ASP A 1 85 ? 4.371 1.162 -8.211 1.00 85.56 85 ASP A C 1
ATOM 707 O O . ASP A 1 85 ? 4.954 0.273 -8.835 1.00 85.56 85 ASP A O 1
ATOM 711 N N . PHE A 1 86 ? 4.077 2.341 -8.739 1.00 84.69 86 PHE A N 1
ATOM 712 C CA . PHE A 1 86 ? 4.504 2.814 -10.043 1.00 84.69 86 PHE A CA 1
ATOM 713 C C . PHE A 1 86 ? 5.513 3.931 -9.848 1.00 84.69 86 PHE A C 1
ATOM 715 O O . PHE A 1 86 ? 5.307 4.817 -9.020 1.00 84.69 86 PHE A O 1
ATOM 722 N N . GLU A 1 87 ? 6.559 3.893 -10.657 1.00 87.44 87 GLU A N 1
ATOM 723 C CA . GLU A 1 87 ? 7.599 4.904 -10.759 1.00 87.44 8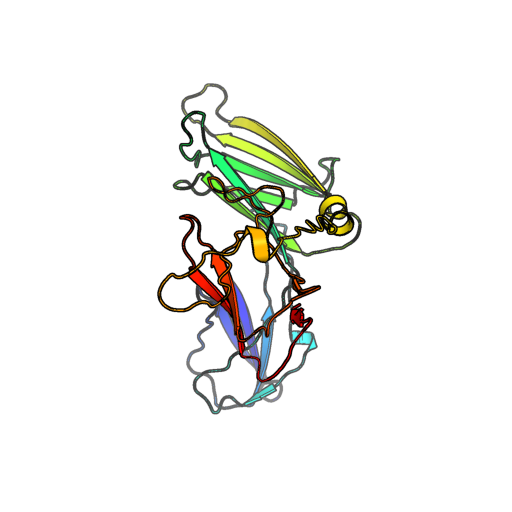7 GLU A CA 1
ATOM 724 C C . GLU A 1 87 ? 7.952 5.037 -12.237 1.00 87.44 87 GLU A C 1
ATOM 726 O O . GLU A 1 87 ? 8.059 4.032 -12.952 1.00 87.44 87 GLU A O 1
ATOM 731 N N . ILE A 1 88 ? 8.049 6.274 -12.713 1.00 83.50 88 ILE A N 1
ATOM 732 C CA . ILE A 1 88 ? 8.451 6.573 -14.082 1.00 83.50 88 ILE A CA 1
ATOM 733 C C . ILE A 1 88 ? 9.561 7.599 -14.041 1.00 83.50 88 ILE A C 1
ATOM 735 O O . ILE A 1 88 ? 9.401 8.678 -13.468 1.00 83.50 88 ILE A O 1
ATOM 739 N N . GLU A 1 89 ? 10.631 7.277 -14.744 1.00 84.12 89 GLU A N 1
ATOM 740 C CA . GLU A 1 89 ? 11.781 8.136 -14.945 1.00 84.12 89 GLU A CA 1
ATOM 741 C C . GLU A 1 89 ? 12.105 8.197 -16.439 1.00 84.12 89 GLU A C 1
ATOM 743 O O . GLU A 1 89 ? 11.740 7.295 -17.208 1.00 84.12 89 GLU A O 1
ATOM 748 N N . ASP A 1 90 ? 12.767 9.269 -16.858 1.00 79.00 90 ASP A N 1
ATOM 749 C CA . ASP A 1 90 ? 13.273 9.394 -18.216 1.00 79.00 90 ASP A CA 1
ATOM 750 C C . ASP A 1 90 ? 14.647 8.715 -18.384 1.00 79.00 90 ASP A C 1
ATOM 752 O O . ASP A 1 90 ? 15.123 7.963 -17.533 1.00 79.00 90 ASP A O 1
ATOM 756 N N . TRP A 1 91 ? 15.286 8.935 -19.533 1.00 79.00 91 TRP A N 1
ATOM 757 C CA . TRP A 1 91 ? 16.574 8.320 -19.860 1.00 79.00 91 TRP A CA 1
ATOM 758 C C . TRP A 1 91 ? 17.744 8.824 -18.993 1.00 79.00 91 TRP A C 1
ATOM 760 O O . TRP A 1 91 ? 18.775 8.149 -18.952 1.00 79.00 91 TRP A O 1
ATOM 770 N N . ASP A 1 92 ? 17.579 9.962 -18.314 1.00 79.12 92 ASP A N 1
ATOM 771 C CA . ASP A 1 92 ? 18.533 10.561 -17.375 1.00 79.12 92 ASP A CA 1
ATOM 772 C C . ASP A 1 92 ? 18.176 10.255 -15.906 1.00 79.12 92 ASP A C 1
ATOM 774 O O . ASP A 1 92 ? 18.818 10.778 -14.992 1.00 79.12 92 ASP A O 1
ATOM 778 N N . TYR A 1 93 ? 17.208 9.359 -15.670 1.00 77.00 93 TYR A N 1
ATOM 779 C CA . TYR A 1 93 ? 16.658 9.033 -14.350 1.00 77.00 93 TYR A CA 1
ATOM 780 C C . TYR A 1 93 ? 15.936 10.219 -13.681 1.00 77.00 93 TYR A C 1
ATOM 782 O O . TYR A 1 93 ? 15.842 10.286 -12.454 1.00 77.00 93 TYR A O 1
ATOM 790 N N . GLU A 1 94 ? 15.425 11.178 -14.462 1.00 78.81 94 GLU A N 1
ATOM 791 C CA . GLU A 1 94 ? 14.604 12.262 -13.923 1.00 78.81 94 GLU A CA 1
ATOM 792 C C . GLU A 1 94 ? 13.132 11.826 -13.800 1.00 78.81 94 GLU A C 1
ATOM 794 O O . GLU A 1 94 ? 12.570 11.272 -14.752 1.00 78.81 94 GLU A O 1
ATOM 799 N N . PRO A 1 95 ? 12.456 12.096 -12.665 1.00 84.69 95 PRO A N 1
ATOM 800 C CA . PRO A 1 95 ? 11.071 11.681 -12.477 1.00 84.69 95 PRO A CA 1
ATOM 801 C C . PRO A 1 95 ? 10.085 12.295 -13.479 1.00 84.69 95 PRO A C 1
ATOM 803 O O . PRO A 1 95 ? 9.966 13.514 -13.626 1.00 84.69 95 PRO A O 1
ATOM 806 N N . MET A 1 96 ? 9.271 11.447 -14.109 1.00 82.88 96 MET A N 1
ATOM 807 C CA . MET A 1 96 ? 8.281 11.842 -15.116 1.00 82.88 96 MET A CA 1
ATOM 808 C C . MET A 1 96 ? 6.885 12.017 -14.503 1.00 82.88 96 MET A C 1
ATOM 810 O O . MET A 1 96 ? 5.962 11.234 -14.726 1.00 82.88 96 MET A O 1
ATOM 814 N N . GLY A 1 97 ? 6.707 13.090 -13.732 1.00 83.81 97 GLY A N 1
ATOM 815 C CA . GLY A 1 97 ? 5.500 13.332 -12.931 1.00 83.81 97 GLY A CA 1
ATOM 816 C C . GLY A 1 97 ? 4.228 13.784 -13.662 1.00 83.81 97 GLY A C 1
ATOM 817 O O . GLY A 1 97 ? 3.179 13.883 -13.032 1.00 83.81 97 GLY A O 1
ATOM 818 N N . TYR A 1 98 ? 4.272 14.058 -14.970 1.00 85.88 98 TYR A N 1
ATOM 819 C CA . TYR A 1 98 ? 3.099 14.493 -15.754 1.00 85.88 98 TYR A CA 1
ATOM 820 C C . TYR A 1 98 ? 2.294 13.330 -16.361 1.00 85.88 98 TYR A C 1
ATOM 822 O O . TYR A 1 98 ? 1.558 13.507 -17.324 1.00 85.88 98 TYR A O 1
ATOM 830 N N . GLY A 1 99 ? 2.443 12.119 -15.835 1.00 87.19 99 GLY A N 1
ATOM 831 C CA . GLY A 1 99 ? 1.740 10.936 -16.325 1.00 87.19 99 GLY A CA 1
ATOM 832 C C . GLY A 1 99 ? 0.546 10.501 -15.479 1.00 87.19 99 GLY A C 1
ATOM 833 O O . GLY A 1 99 ? 0.232 11.069 -14.430 1.00 8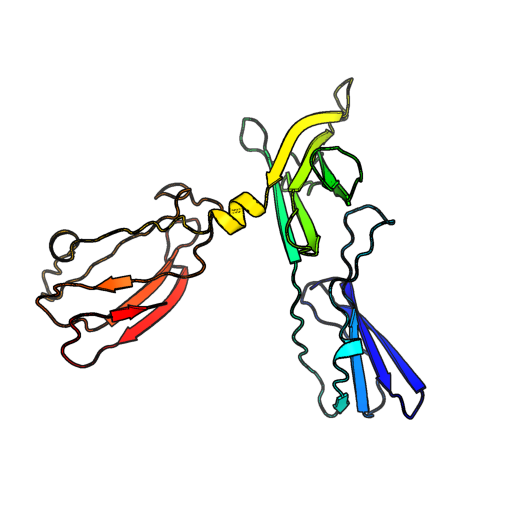7.19 99 GLY A O 1
ATOM 834 N N . TYR A 1 100 ? -0.102 9.433 -15.933 1.00 91.00 100 TYR A N 1
ATOM 835 C CA . TYR A 1 100 ? -1.122 8.709 -15.183 1.00 91.00 100 TYR A CA 1
ATOM 836 C C . TYR A 1 100 ? -1.048 7.210 -15.475 1.00 91.00 100 TYR A C 1
ATOM 838 O O . TYR A 1 100 ? -0.518 6.772 -16.500 1.00 91.00 100 TYR A O 1
ATOM 846 N N . VAL A 1 101 ? -1.600 6.418 -14.562 1.00 91.44 101 VAL A N 1
ATOM 847 C CA . VAL A 1 101 ? -1.641 4.961 -14.650 1.00 91.44 101 VAL A CA 1
ATOM 848 C C . VAL A 1 101 ? -3.085 4.492 -14.675 1.00 91.44 101 VAL A C 1
ATOM 850 O O . VAL A 1 101 ? -3.865 4.809 -13.779 1.00 91.44 101 VAL A O 1
ATOM 853 N N . LEU A 1 102 ? -3.433 3.700 -15.683 1.00 91.31 102 LEU A N 1
ATOM 854 C CA . LEU A 1 102 ? -4.696 2.975 -15.734 1.00 91.31 102 LEU A CA 1
ATOM 855 C C . LEU A 1 102 ? -4.466 1.553 -15.240 1.00 91.31 102 LEU A C 1
ATOM 857 O O . LEU A 1 102 ? -3.536 0.890 -15.696 1.00 91.31 102 LEU A O 1
ATOM 861 N N . VAL A 1 103 ? -5.312 1.076 -14.329 1.00 88.50 103 VAL A N 1
ATOM 862 C CA . VAL A 1 103 ? -5.257 -0.305 -13.830 1.00 88.50 103 VAL A CA 1
ATOM 863 C C . VAL A 1 103 ? -6.583 -0.993 -14.098 1.00 88.50 103 VAL A C 1
ATOM 865 O O . VAL A 1 103 ? -7.640 -0.440 -13.808 1.00 88.50 103 VAL A O 1
ATOM 868 N N . TYR A 1 104 ? -6.524 -2.213 -14.619 1.00 86.44 104 TYR A N 1
ATOM 869 C CA . TYR A 1 104 ? -7.673 -2.997 -15.045 1.00 86.44 104 TYR A CA 1
ATOM 870 C C . TYR A 1 104 ? -7.735 -4.345 -14.325 1.00 86.44 104 TYR A C 1
ATOM 872 O O . TYR A 1 104 ? -6.711 -4.962 -14.005 1.00 86.44 104 TYR A O 1
ATOM 880 N N . ASN A 1 105 ? -8.960 -4.824 -14.119 1.00 77.62 105 ASN A N 1
ATOM 881 C CA . ASN A 1 105 ? -9.248 -6.161 -13.622 1.00 77.62 105 ASN A CA 1
ATOM 882 C C . ASN A 1 105 ? -9.018 -7.166 -14.764 1.00 77.62 105 ASN A C 1
ATOM 884 O O . ASN A 1 105 ? -9.791 -7.196 -15.723 1.00 77.62 105 ASN A O 1
ATOM 888 N N . ASN A 1 106 ? -7.963 -7.982 -14.670 1.00 70.50 106 ASN A N 1
ATOM 889 C CA . ASN A 1 106 ? -7.565 -9.000 -15.651 1.00 70.50 106 ASN A CA 1
ATOM 890 C C . ASN A 1 106 ? -6.981 -8.478 -16.993 1.00 70.50 106 ASN A C 1
ATOM 892 O O . ASN A 1 106 ? -7.191 -7.356 -17.443 1.00 70.50 106 ASN A O 1
ATOM 896 N N . SER A 1 107 ? -6.252 -9.370 -17.669 1.00 57.34 107 SER A N 1
ATOM 897 C CA . SER A 1 107 ? -5.593 -9.232 -18.981 1.00 57.34 107 SER A CA 1
ATOM 898 C C . SER A 1 107 ? -6.509 -8.894 -20.173 1.00 57.34 107 SER A C 1
ATOM 900 O O . SER A 1 107 ? -6.015 -8.654 -21.273 1.00 57.34 107 SER A O 1
ATOM 902 N N . GLY A 1 108 ? -7.831 -8.885 -19.972 1.00 56.31 108 GLY A N 1
ATOM 903 C CA . GLY A 1 108 ? -8.840 -8.638 -21.005 1.00 56.31 108 GLY A CA 1
ATOM 904 C C . GLY A 1 108 ? -9.339 -7.193 -21.108 1.00 56.31 108 GLY A C 1
ATOM 905 O O . GLY A 1 108 ? -10.235 -6.953 -21.912 1.00 56.31 108 GLY A O 1
ATOM 906 N N . TYR A 1 109 ? -8.790 -6.249 -20.328 1.00 61.69 109 TYR A N 1
ATOM 907 C CA . TYR A 1 109 ? -9.201 -4.829 -20.304 1.00 61.69 109 TYR A CA 1
ATOM 908 C C . TYR A 1 109 ? -10.693 -4.614 -19.982 1.00 61.69 109 TYR A C 1
ATOM 910 O O . TYR A 1 109 ? -11.271 -3.588 -20.332 1.00 61.69 109 TYR A O 1
ATOM 918 N N . SER A 1 110 ? -11.359 -5.592 -19.364 1.00 66.94 110 SER A N 1
ATOM 919 C CA . SER A 1 110 ? -12.823 -5.600 -19.287 1.00 66.94 110 SER A CA 1
ATOM 920 C C . SER A 1 110 ? -13.393 -4.620 -18.264 1.00 66.94 110 SER A C 1
ATOM 922 O O . SER A 1 110 ? -14.555 -4.245 -18.376 1.00 66.94 110 SER A O 1
ATOM 924 N N . GLU A 1 111 ? -12.598 -4.212 -17.274 1.00 80.81 111 GLU A N 1
ATOM 925 C CA . GLU A 1 111 ? -13.043 -3.334 -16.191 1.00 80.81 111 GLU A CA 1
ATOM 926 C C . GLU A 1 111 ? -11.880 -2.457 -15.712 1.00 80.81 111 GLU A C 1
ATOM 928 O O . GLU A 1 111 ? -10.849 -2.973 -15.278 1.00 80.81 111 GLU A O 1
ATOM 933 N N . LEU A 1 112 ? -12.041 -1.134 -15.813 1.00 85.56 112 LEU A N 1
ATOM 934 C CA . LEU A 1 112 ? -11.094 -0.152 -15.288 1.00 85.56 112 LEU A CA 1
ATOM 935 C C . LEU A 1 112 ? -11.302 -0.020 -13.775 1.00 85.56 112 LEU A C 1
ATOM 937 O O . LEU A 1 112 ? -12.377 0.369 -13.332 1.00 85.56 112 LEU A O 1
ATOM 941 N N . LEU A 1 113 ? -10.271 -0.331 -12.996 1.00 82.50 113 LEU A N 1
ATOM 942 C CA . LEU A 1 113 ? -10.281 -0.268 -11.532 1.00 82.50 113 LEU A CA 1
ATOM 943 C C . LEU A 1 113 ? -9.721 1.046 -10.989 1.00 82.50 113 LEU A C 1
ATOM 945 O O . LEU A 1 113 ? -10.059 1.447 -9.875 1.00 82.50 113 LEU A O 1
ATOM 949 N N . ALA A 1 114 ? -8.816 1.679 -11.736 1.00 87.75 114 ALA A N 1
ATOM 950 C CA . ALA A 1 114 ? -8.121 2.869 -11.277 1.00 87.75 114 ALA A CA 1
ATOM 951 C C . ALA A 1 114 ? -7.662 3.758 -12.424 1.00 87.75 114 ALA A C 1
ATOM 953 O O . ALA A 1 114 ? -7.232 3.264 -13.466 1.00 87.75 114 ALA A O 1
ATOM 954 N N . ASN A 1 115 ? -7.681 5.063 -12.168 1.00 90.56 115 ASN A N 1
ATOM 955 C CA . ASN A 1 115 ? -7.013 6.075 -12.970 1.00 90.56 115 ASN A CA 1
ATOM 956 C C . ASN A 1 115 ? -6.196 6.956 -12.025 1.00 90.56 115 ASN A C 1
ATOM 958 O O . ASN A 1 115 ? -6.731 7.832 -11.349 1.00 90.56 115 ASN A O 1
ATOM 962 N N . LEU A 1 116 ? -4.905 6.670 -11.932 1.00 89.94 116 LEU A N 1
ATOM 963 C CA . LEU A 1 116 ? -4.043 7.222 -10.905 1.00 89.94 116 LEU A CA 1
ATOM 964 C C . LEU A 1 116 ? -3.100 8.254 -11.519 1.00 89.94 116 LEU A C 1
ATOM 966 O O . LEU A 1 116 ? -2.172 7.899 -12.241 1.00 89.94 116 LEU A O 1
ATOM 970 N N . THR A 1 117 ? -3.309 9.529 -11.210 1.00 90.38 117 THR A N 1
ATOM 971 C CA . THR A 1 117 ? -2.377 10.597 -11.594 1.00 90.38 117 THR A CA 1
ATOM 972 C C . THR A 1 117 ? -1.060 10.437 -10.842 1.00 90.38 117 THR A C 1
ATOM 974 O O . THR A 1 117 ? -1.072 10.214 -9.629 1.00 90.38 117 THR A O 1
ATOM 977 N N . LEU A 1 118 ? 0.072 10.556 -11.533 1.00 88.00 118 LEU A N 1
ATOM 978 C CA . LEU A 1 118 ? 1.386 10.478 -10.898 1.00 88.00 118 LEU A CA 1
ATOM 979 C C . LEU A 1 118 ? 1.662 11.697 -10.021 1.00 88.00 118 LEU A C 1
ATOM 981 O O . LEU A 1 118 ? 1.155 12.799 -10.246 1.00 88.00 118 LEU A O 1
ATOM 985 N N . ASN A 1 119 ? 2.512 11.501 -9.020 1.00 87.19 119 ASN A N 1
ATOM 986 C CA . ASN A 1 119 ? 3.083 12.602 -8.277 1.00 87.19 119 ASN A CA 1
ATOM 987 C C . ASN A 1 119 ? 3.981 13.432 -9.206 1.00 87.19 119 ASN A C 1
ATOM 989 O O . ASN A 1 119 ? 4.935 12.921 -9.787 1.00 87.19 119 ASN A O 1
ATOM 993 N N . LYS A 1 120 ? 3.692 14.730 -9.305 1.00 84.75 120 LYS A N 1
ATOM 994 C CA . LYS A 1 120 ? 4.403 15.646 -10.199 1.00 84.75 120 LYS A CA 1
ATOM 995 C C . LYS A 1 120 ? 5.903 15.781 -9.892 1.00 84.75 120 LYS A C 1
ATOM 997 O O . LYS A 1 120 ? 6.678 16.030 -10.806 1.00 84.75 120 LYS A O 1
ATOM 1002 N N . GLU A 1 121 ? 6.287 15.667 -8.626 1.00 84.75 121 GLU A N 1
ATOM 1003 C CA . GLU A 1 121 ? 7.666 15.834 -8.156 1.00 84.75 121 GLU A CA 1
ATOM 1004 C C . GLU A 1 121 ? 8.470 14.534 -8.256 1.00 84.75 121 GLU A C 1
ATOM 1006 O O . GLU A 1 121 ? 9.654 14.573 -8.567 1.00 84.75 121 GLU A O 1
ATOM 1011 N N . TYR A 1 122 ? 7.819 13.391 -8.024 1.00 84.06 122 TYR A N 1
ATOM 1012 C CA . TYR A 1 122 ? 8.501 12.104 -7.877 1.00 84.06 122 TYR A CA 1
ATOM 1013 C C . TYR A 1 122 ? 8.178 11.081 -8.963 1.00 84.06 122 TYR A C 1
ATOM 1015 O O . TYR A 1 122 ? 8.736 9.997 -8.926 1.00 84.06 122 TYR A O 1
ATOM 1023 N N . GLY A 1 123 ? 7.277 11.358 -9.910 1.00 83.44 123 GLY A N 1
ATOM 1024 C CA . GLY A 1 123 ? 6.936 10.384 -10.958 1.00 83.44 123 GLY A CA 1
ATOM 1025 C C . GLY A 1 123 ? 6.270 9.110 -10.431 1.00 83.44 123 GLY A C 1
ATOM 1026 O O . GLY A 1 123 ? 6.190 8.119 -11.152 1.00 83.44 123 GLY A O 1
ATOM 1027 N N . THR A 1 124 ? 5.800 9.120 -9.180 1.00 86.75 124 THR A N 1
ATOM 1028 C CA . THR A 1 124 ? 5.365 7.921 -8.460 1.00 86.75 124 THR A CA 1
ATOM 1029 C C . THR A 1 124 ? 3.879 7.913 -8.162 1.00 86.75 124 THR A C 1
ATOM 1031 O O . THR A 1 124 ? 3.241 8.960 -8.024 1.00 86.75 124 THR A O 1
ATOM 1034 N N . GLN A 1 125 ? 3.316 6.715 -8.030 1.00 87.38 125 GLN A N 1
ATOM 1035 C CA . GLN A 1 125 ? 1.956 6.513 -7.547 1.00 87.38 125 GLN A CA 1
ATOM 1036 C C . GLN A 1 125 ? 1.746 5.082 -7.051 1.00 87.38 125 GLN A C 1
ATOM 1038 O O . GLN A 1 125 ? 2.320 4.145 -7.591 1.00 87.38 125 GLN A O 1
ATOM 1043 N N . THR A 1 126 ? 0.861 4.896 -6.075 1.00 84.50 126 THR A N 1
ATOM 1044 C CA . THR A 1 126 ? 0.525 3.584 -5.518 1.00 84.50 126 THR A CA 1
ATOM 1045 C C . THR A 1 126 ? -0.934 3.246 -5.795 1.00 84.50 126 THR A C 1
ATOM 1047 O O . THR A 1 126 ? -1.846 3.882 -5.261 1.00 84.50 126 THR A O 1
ATOM 1050 N N . PHE A 1 127 ? -1.168 2.179 -6.555 1.00 84.56 127 PHE A N 1
ATOM 1051 C CA . PHE A 1 127 ? -2.473 1.530 -6.595 1.00 84.56 127 PHE A CA 1
ATOM 1052 C C . PHE A 1 127 ? -2.676 0.725 -5.318 1.00 84.56 127 PHE A C 1
ATOM 1054 O O . PHE A 1 127 ? -1.785 -0.021 -4.916 1.00 84.56 127 PHE A O 1
ATOM 1061 N N . ARG A 1 128 ? -3.851 0.840 -4.693 1.00 79.81 128 ARG A N 1
ATOM 1062 C CA . ARG A 1 128 ? -4.235 0.031 -3.531 1.00 79.81 128 ARG A CA 1
ATOM 1063 C C . ARG A 1 128 ? -5.530 -0.697 -3.845 1.00 79.81 128 ARG A C 1
ATOM 1065 O O . ARG A 1 128 ? -6.476 -0.093 -4.351 1.00 79.81 128 ARG A O 1
ATOM 1072 N N . TRP A 1 129 ? -5.611 -1.978 -3.508 1.00 75.75 129 TRP A N 1
ATOM 1073 C CA . TRP A 1 129 ? -6.833 -2.738 -3.752 1.00 75.75 129 TRP A CA 1
ATOM 1074 C C . TRP A 1 129 ? -7.037 -3.868 -2.750 1.00 75.75 129 TRP A C 1
ATOM 1076 O O . TRP A 1 129 ? -6.110 -4.310 -2.064 1.00 75.75 129 TRP A O 1
ATOM 1086 N N . VAL A 1 130 ? -8.285 -4.330 -2.656 1.00 68.69 130 VAL A N 1
ATOM 1087 C CA . VAL A 1 130 ? -8.650 -5.450 -1.787 1.00 68.69 130 VAL A CA 1
ATOM 1088 C C . VAL A 1 130 ? -8.056 -6.735 -2.339 1.00 68.69 130 VAL A C 1
ATOM 1090 O O . VAL A 1 130 ? -8.115 -7.026 -3.535 1.00 68.69 130 VAL A O 1
ATOM 1093 N N . ASN A 1 131 ? -7.487 -7.527 -1.441 1.00 61.03 131 ASN A N 1
ATOM 1094 C CA . ASN A 1 131 ? -7.003 -8.859 -1.748 1.00 61.03 131 ASN A CA 1
ATOM 1095 C C . ASN A 1 131 ? -8.183 -9.842 -1.885 1.00 61.03 131 ASN A C 1
ATOM 1097 O O . ASN A 1 131 ? -8.598 -10.463 -0.909 1.00 61.03 131 ASN A O 1
ATOM 1101 N N . THR A 1 132 ? -8.716 -9.992 -3.098 1.00 60.19 132 THR A N 1
ATOM 1102 C CA . THR A 1 132 ? -9.623 -11.093 -3.456 1.00 60.19 132 THR A CA 1
ATOM 1103 C C . THR A 1 132 ? -8.796 -12.197 -4.111 1.00 60.19 132 THR A C 1
ATOM 1105 O O . THR A 1 132 ? -8.187 -11.973 -5.158 1.00 60.19 132 THR A O 1
ATOM 1108 N N . SER A 1 133 ? -8.672 -13.347 -3.450 1.00 55.00 133 SER A N 1
ATOM 1109 C CA . SER A 1 133 ? -7.738 -14.406 -3.843 1.00 55.00 133 SER A CA 1
ATOM 1110 C C . SER A 1 133 ? -8.102 -15.114 -5.158 1.00 55.0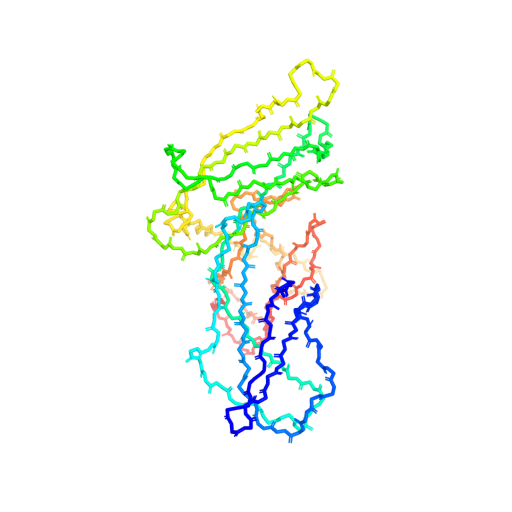0 133 SER A C 1
ATOM 1112 O O . SER A 1 133 ? -9.242 -15.081 -5.612 1.00 55.00 133 SER A O 1
ATOM 1114 N N . ASP A 1 134 ? -7.074 -15.769 -5.707 1.00 54.31 134 ASP A N 1
ATOM 1115 C CA . ASP A 1 134 ? -7.026 -16.800 -6.757 1.00 54.31 134 ASP A CA 1
ATOM 1116 C C . ASP A 1 134 ? -6.899 -16.357 -8.226 1.00 54.31 134 ASP A C 1
ATOM 1118 O O . ASP A 1 134 ? -6.207 -17.044 -8.972 1.00 54.31 134 ASP A O 1
ATOM 1122 N N . ASP A 1 135 ? -7.377 -15.173 -8.622 1.00 56.66 135 ASP A N 1
ATOM 1123 C CA . ASP A 1 135 ? -7.218 -14.646 -10.001 1.00 56.66 135 ASP A CA 1
ATOM 1124 C C . ASP A 1 135 ? -6.711 -13.192 -10.049 1.00 56.66 135 ASP A C 1
ATOM 1126 O O . ASP A 1 135 ? -7.009 -12.433 -10.970 1.00 56.66 135 ASP A O 1
ATOM 1130 N N . ALA A 1 136 ? -5.923 -12.784 -9.050 1.00 67.06 136 ALA A N 1
ATOM 1131 C CA . ALA A 1 136 ? -5.385 -11.429 -8.910 1.00 67.06 136 ALA A CA 1
ATOM 1132 C C . ALA A 1 136 ? -4.293 -11.118 -9.962 1.00 67.06 136 ALA A C 1
ATOM 1134 O O . ALA A 1 136 ? -3.103 -11.013 -9.652 1.00 67.06 136 ALA A O 1
ATOM 1135 N N . LYS A 1 137 ? -4.722 -10.999 -11.221 1.00 76.81 137 LYS A N 1
ATOM 1136 C CA . LYS A 1 137 ? -3.959 -10.502 -12.362 1.00 76.81 137 LYS A CA 1
ATOM 1137 C C . LYS A 1 137 ? -4.448 -9.103 -12.685 1.00 76.81 137 LYS A C 1
ATOM 1139 O O . LYS A 1 137 ? -5.594 -8.925 -13.091 1.00 76.81 137 LYS A O 1
ATOM 1144 N N . TYR A 1 138 ? -3.565 -8.130 -12.548 1.00 80.88 138 TYR A N 1
ATOM 1145 C CA . TYR A 1 138 ? -3.876 -6.743 -12.863 1.00 80.88 138 TYR A CA 1
ATOM 1146 C C . TYR A 1 138 ? -3.129 -6.357 -14.109 1.00 80.88 138 TYR A C 1
ATOM 1148 O O . TYR A 1 138 ? -1.919 -6.547 -14.188 1.00 80.88 138 TYR A O 1
ATOM 1156 N N . TYR A 1 139 ? -3.855 -5.845 -15.086 1.00 86.81 139 TYR A N 1
ATOM 1157 C CA . TYR A 1 139 ? -3.245 -5.252 -16.257 1.00 86.81 139 TYR A CA 1
ATOM 1158 C C . TYR A 1 139 ? -3.128 -3.750 -16.026 1.00 86.81 139 TYR A C 1
ATOM 1160 O O . TYR A 1 139 ? -4.046 -3.150 -15.472 1.00 86.81 139 TYR A O 1
ATOM 1168 N N . TYR A 1 140 ? -2.012 -3.146 -16.415 1.00 89.62 140 TYR A N 1
ATOM 1169 C CA . TYR A 1 140 ? -1.821 -1.713 -16.266 1.00 89.62 140 TYR A CA 1
ATOM 1170 C C . TYR A 1 140 ? -1.250 -1.084 -17.531 1.00 89.62 140 TYR A C 1
ATOM 1172 O O . TYR A 1 140 ? -0.468 -1.698 -18.261 1.00 89.62 140 TYR A O 1
ATOM 1180 N N . GLU A 1 141 ? -1.626 0.169 -17.749 1.00 91.00 141 GLU A N 1
ATOM 1181 C CA . GLU A 1 141 ? -1.100 1.036 -18.795 1.00 91.00 141 GLU A CA 1
ATOM 1182 C C . GLU A 1 141 ? -0.577 2.307 -18.156 1.00 91.00 141 GLU A C 1
ATOM 1184 O O . GLU A 1 141 ? -1.238 2.921 -17.319 1.00 91.00 141 GLU A O 1
ATOM 1189 N N . VAL A 1 142 ? 0.616 2.700 -18.567 1.00 89.94 142 VAL A N 1
ATOM 1190 C CA . VAL A 1 142 ? 1.300 3.872 -18.055 1.00 89.94 142 VAL A CA 1
ATOM 1191 C C . VAL A 1 142 ? 1.396 4.885 -19.179 1.00 89.94 142 VAL A C 1
ATOM 1193 O O . VAL A 1 142 ? 1.987 4.608 -20.227 1.00 89.94 142 VAL A O 1
ATOM 1196 N N . TYR A 1 143 ? 0.822 6.057 -18.955 1.00 89.69 143 TYR A N 1
ATOM 1197 C CA . TYR A 1 143 ? 0.832 7.157 -19.901 1.00 89.69 143 TYR A CA 1
ATOM 1198 C C . TYR A 1 143 ? 1.654 8.308 -19.351 1.00 89.69 143 TYR A C 1
ATOM 1200 O O . TYR A 1 143 ? 1.553 8.643 -18.175 1.00 89.69 143 TYR A O 1
ATOM 1208 N N . TYR A 1 144 ? 2.420 8.946 -20.224 1.00 87.75 144 TYR A N 1
ATOM 1209 C CA . TYR A 1 144 ? 3.018 10.242 -19.958 1.00 87.75 144 TYR A CA 1
ATOM 1210 C C . TYR A 1 144 ? 2.243 11.312 -20.722 1.00 87.75 144 TYR A C 1
ATOM 1212 O O . TYR A 1 144 ? 2.025 11.158 -21.933 1.00 87.75 144 TYR A O 1
ATOM 1220 N N . GLU A 1 145 ? 1.816 12.372 -20.030 1.00 83.88 145 GLU A N 1
ATOM 1221 C CA . GLU A 1 145 ? 1.252 13.543 -20.690 1.00 83.88 145 GLU A CA 1
ATOM 1222 C C . GLU A 1 145 ? 2.333 14.596 -20.921 1.00 83.88 145 GLU A C 1
ATOM 1224 O O . GLU A 1 145 ? 2.990 15.065 -19.993 1.00 83.88 145 GLU A O 1
ATOM 1229 N N . ASN A 1 146 ? 2.502 14.997 -22.177 1.00 77.75 146 ASN A N 1
ATOM 1230 C CA . ASN A 1 146 ? 3.371 16.105 -22.535 1.00 77.75 146 ASN A CA 1
ATOM 1231 C C . ASN A 1 146 ? 2.622 17.063 -23.456 1.00 77.75 146 ASN A C 1
ATOM 1233 O O . ASN A 1 146 ? 2.379 16.765 -24.624 1.00 77.75 146 ASN A O 1
ATOM 1237 N N . ALA A 1 147 ? 2.258 18.221 -22.908 1.00 73.38 147 ALA A N 1
ATOM 1238 C CA . ALA A 1 147 ? 1.479 19.234 -23.609 1.00 73.38 147 ALA A CA 1
ATOM 1239 C C . ALA A 1 147 ? 2.208 19.846 -24.822 1.00 73.38 147 ALA A C 1
ATOM 1241 O O . ALA A 1 147 ? 1.550 20.452 -25.665 1.00 73.38 147 ALA A O 1
ATOM 1242 N N . ASP A 1 148 ? 3.528 19.668 -24.928 1.00 70.19 148 ASP A N 1
ATOM 1243 C CA . ASP A 1 148 ? 4.341 20.222 -26.013 1.00 70.19 148 ASP A CA 1
ATOM 1244 C C . ASP A 1 148 ? 4.352 19.336 -27.278 1.00 70.19 148 ASP A C 1
ATOM 1246 O O . ASP A 1 148 ? 4.818 19.774 -28.331 1.00 70.19 148 ASP A O 1
ATOM 1250 N N . TYR A 1 149 ? 3.830 18.102 -27.213 1.00 65.69 149 TYR A N 1
ATOM 1251 C CA . TYR A 1 149 ? 3.771 17.173 -28.351 1.00 65.69 149 TYR A CA 1
ATOM 1252 C C . TYR A 1 149 ? 2.390 17.158 -29.027 1.00 65.69 149 TYR A C 1
ATOM 1254 O O . TYR A 1 149 ? 1.354 17.255 -28.372 1.00 65.69 149 TYR A O 1
ATOM 1262 N N . GLU A 1 150 ? 2.362 16.946 -30.352 1.00 66.31 150 GLU A N 1
ATOM 1263 C CA . GLU A 1 150 ? 1.114 16.849 -31.141 1.00 66.31 150 GLU A CA 1
ATOM 1264 C C . GLU A 1 150 ? 0.190 15.710 -30.676 1.00 66.31 150 GLU A C 1
ATOM 1266 O O . GLU A 1 150 ? -1.033 15.810 -30.788 1.00 66.31 150 GLU A O 1
ATOM 1271 N N . GLN A 1 151 ? 0.768 14.632 -30.137 1.00 72.44 151 GLN A N 1
ATOM 1272 C CA . GLN A 1 151 ? 0.048 13.603 -29.393 1.00 72.44 151 GLN A CA 1
ATOM 1273 C C . GLN A 1 151 ? 0.371 13.772 -27.908 1.00 72.44 151 GLN A C 1
ATOM 1275 O O . GLN A 1 151 ? 1.376 13.239 -27.437 1.00 72.44 151 GLN A O 1
ATOM 1280 N N . PRO A 1 152 ? -0.472 14.493 -27.150 1.00 72.19 152 PRO A N 1
ATOM 1281 C CA . PRO A 1 152 ? -0.144 14.876 -25.784 1.00 72.19 152 PRO A CA 1
ATOM 1282 C C . PRO A 1 152 ? -0.146 13.696 -24.813 1.00 72.19 152 PRO A C 1
ATOM 1284 O O . PRO A 1 152 ? 0.236 13.874 -23.667 1.00 72.19 152 PRO A O 1
ATOM 1287 N N . ARG A 1 153 ? -0.576 12.503 -25.244 1.00 83.69 153 ARG A N 1
ATOM 1288 C CA . ARG A 1 153 ? -0.629 11.280 -24.440 1.00 83.69 153 ARG A CA 1
ATOM 1289 C C . ARG A 1 153 ? 0.181 10.192 -25.113 1.00 83.69 153 ARG A C 1
ATOM 1291 O O . ARG A 1 153 ? -0.210 9.695 -26.167 1.00 83.69 153 ARG A O 1
ATOM 1298 N N . THR A 1 154 ? 1.276 9.802 -24.477 1.00 85.69 154 THR A N 1
ATOM 1299 C CA . THR A 1 154 ? 2.147 8.735 -24.969 1.00 85.69 154 THR A CA 1
ATOM 1300 C C . THR A 1 154 ? 2.068 7.547 -24.026 1.00 85.69 154 THR A C 1
ATOM 1302 O O . THR A 1 154 ? 2.306 7.688 -22.830 1.00 85.69 154 THR A O 1
ATOM 1305 N N . LEU A 1 155 ? 1.728 6.372 -24.559 1.00 88.12 155 LEU A N 1
ATOM 1306 C CA . LEU A 1 155 ? 1.810 5.119 -23.812 1.00 88.12 155 LEU A CA 1
ATOM 1307 C C . LEU A 1 155 ? 3.287 4.748 -23.659 1.00 88.12 155 LEU A C 1
ATOM 1309 O O . LEU A 1 155 ? 3.931 4.395 -24.646 1.00 88.12 155 LEU A O 1
ATOM 1313 N N . VAL A 1 156 ? 3.815 4.837 -22.440 1.00 87.00 156 VAL A N 1
ATOM 1314 C CA . VAL A 1 156 ? 5.235 4.566 -22.166 1.00 87.00 156 VAL A CA 1
ATOM 1315 C C . VAL A 1 156 ? 5.477 3.107 -21.806 1.00 87.00 156 VAL A C 1
ATOM 1317 O O . VAL A 1 156 ? 6.498 2.537 -22.179 1.00 87.00 156 VAL A O 1
ATOM 1320 N N . ASN A 1 157 ? 4.528 2.471 -21.119 1.00 85.06 157 ASN A N 1
ATOM 1321 C CA . ASN A 1 157 ? 4.632 1.066 -20.757 1.00 85.06 157 ASN A CA 1
ATOM 1322 C C . ASN A 1 157 ? 3.248 0.453 -20.555 1.00 85.06 157 ASN A C 1
ATOM 1324 O O . ASN A 1 157 ? 2.281 1.142 -20.231 1.00 85.06 157 ASN A O 1
ATOM 1328 N N . LYS A 1 158 ? 3.163 -0.862 -20.720 1.00 88.69 158 LYS A N 1
ATOM 1329 C CA . LYS A 1 158 ? 2.000 -1.643 -20.338 1.00 88.69 158 LYS A CA 1
ATOM 1330 C C . LYS A 1 158 ? 2.405 -3.066 -20.000 1.00 88.69 158 LYS A C 1
ATOM 1332 O O . LYS A 1 158 ? 3.189 -3.680 -20.722 1.00 88.69 158 LYS A O 1
ATOM 1337 N N . SER A 1 159 ? 1.858 -3.609 -18.925 1.00 86.75 159 SER A N 1
ATOM 1338 C CA . SER A 1 159 ? 2.174 -4.972 -18.507 1.00 86.75 159 SER A CA 1
ATOM 1339 C C . SER A 1 159 ? 1.076 -5.535 -17.616 1.00 86.75 159 SER A C 1
ATOM 1341 O O . SER A 1 159 ? 0.037 -4.913 -17.403 1.00 86.75 159 SER A O 1
ATOM 1343 N N . TYR A 1 160 ? 1.302 -6.741 -17.112 1.00 82.75 160 TYR A N 1
ATOM 1344 C CA . TYR A 1 160 ? 0.469 -7.362 -16.104 1.00 82.75 160 TYR A CA 1
ATOM 1345 C C . TYR A 1 160 ? 1.283 -7.681 -14.854 1.00 82.75 160 TYR A C 1
ATOM 1347 O O . TYR A 1 160 ? 2.445 -8.078 -14.921 1.00 82.75 160 TYR A O 1
ATOM 1355 N N . VAL A 1 161 ? 0.634 -7.562 -13.705 1.00 77.31 161 VAL A N 1
ATOM 1356 C CA . VAL A 1 161 ? 1.119 -8.066 -12.425 1.00 77.31 161 VAL A CA 1
ATOM 1357 C C . VAL A 1 161 ? 0.298 -9.300 -12.093 1.00 77.31 161 VAL A C 1
ATOM 1359 O O . VAL A 1 161 ? -0.908 -9.206 -11.867 1.00 77.31 161 VAL A O 1
ATOM 1362 N N . ASP A 1 162 ? 0.946 -10.466 -12.103 1.00 77.12 162 ASP A N 1
ATOM 1363 C CA . ASP A 1 162 ? 0.332 -11.734 -11.709 1.00 77.12 162 ASP A CA 1
ATOM 1364 C C . ASP A 1 162 ? 0.709 -12.064 -10.268 1.00 77.12 162 ASP A C 1
ATOM 1366 O O . ASP A 1 162 ? 1.839 -12.447 -9.958 1.00 77.12 162 ASP A O 1
ATOM 1370 N N . ARG A 1 163 ? -0.258 -11.947 -9.363 1.00 67.00 163 ARG A N 1
ATOM 1371 C CA . ARG A 1 163 ? -0.028 -12.252 -7.957 1.00 67.00 163 ARG A CA 1
ATOM 1372 C C . ARG A 1 163 ? 0.156 -13.741 -7.688 1.00 67.00 163 ARG A C 1
ATOM 1374 O O . ARG A 1 163 ? 0.860 -14.082 -6.739 1.00 67.00 163 ARG A O 1
ATOM 1381 N N . ASN A 1 164 ? -0.419 -14.631 -8.495 1.00 65.88 164 ASN A N 1
ATOM 1382 C CA . ASN A 1 164 ? -0.204 -16.066 -8.318 1.00 65.88 164 ASN A CA 1
ATOM 1383 C C . ASN A 1 164 ? 1.266 -16.413 -8.544 1.00 65.88 164 ASN A C 1
ATOM 1385 O O . ASN A 1 164 ? 1.796 -17.271 -7.844 1.00 65.88 164 ASN A O 1
ATOM 1389 N N . TYR A 1 165 ? 1.959 -15.691 -9.428 1.00 61.75 165 TYR A N 1
ATOM 1390 C CA . TYR A 1 165 ? 3.410 -15.790 -9.544 1.00 61.75 165 TYR A CA 1
ATOM 1391 C C . TYR A 1 165 ? 4.096 -15.414 -8.223 1.00 61.75 165 TYR A C 1
ATOM 1393 O O . TYR A 1 165 ? 4.882 -16.199 -7.712 1.00 61.75 165 TYR A O 1
ATOM 1401 N N . TYR A 1 166 ? 3.768 -14.277 -7.607 1.00 56.16 166 TYR A N 1
ATOM 1402 C CA . TYR A 1 166 ? 4.382 -13.876 -6.332 1.00 56.16 166 TYR A CA 1
ATOM 1403 C C . TYR A 1 166 ? 4.044 -14.812 -5.164 1.00 56.16 166 TYR A C 1
ATOM 1405 O O . TYR A 1 166 ? 4.921 -15.132 -4.367 1.00 56.16 166 TYR A O 1
ATOM 1413 N N . LEU A 1 167 ? 2.794 -15.271 -5.049 1.00 57.06 167 LEU A N 1
ATOM 1414 C CA . LEU A 1 167 ? 2.358 -16.176 -3.982 1.00 57.06 167 LEU A CA 1
ATOM 1415 C C . LEU A 1 167 ? 2.949 -17.584 -4.129 1.00 57.06 167 LEU A C 1
ATOM 1417 O O . LEU A 1 167 ? 3.339 -18.179 -3.125 1.00 57.06 167 LEU A O 1
ATOM 1421 N N . ASN A 1 168 ? 3.048 -18.096 -5.358 1.00 53.91 168 ASN A N 1
ATOM 1422 C CA . ASN A 1 168 ? 3.582 -19.432 -5.629 1.00 53.91 168 ASN A CA 1
ATOM 1423 C C . ASN A 1 168 ? 5.115 -19.442 -5.698 1.00 53.91 168 ASN A C 1
ATOM 1425 O O . ASN A 1 168 ? 5.734 -20.432 -5.313 1.00 53.91 168 ASN A O 1
ATOM 1429 N N . ASN A 1 169 ? 5.738 -18.327 -6.093 1.00 52.31 169 ASN A N 1
ATOM 1430 C CA . ASN A 1 169 ? 7.191 -18.143 -6.083 1.00 52.31 169 ASN A CA 1
ATOM 1431 C C . ASN A 1 169 ? 7.711 -17.493 -4.792 1.00 52.31 169 ASN A C 1
ATOM 1433 O O . ASN A 1 169 ? 8.860 -17.064 -4.742 1.00 52.31 169 ASN A O 1
ATOM 1437 N N . LYS A 1 170 ? 6.939 -17.547 -3.692 1.00 46.81 170 LYS A N 1
ATOM 1438 C CA . LYS A 1 170 ? 7.413 -17.305 -2.309 1.00 46.81 170 LYS A CA 1
ATOM 1439 C C . LYS A 1 170 ? 8.609 -18.178 -1.882 1.00 46.81 170 LYS A C 1
ATOM 1441 O O . LYS A 1 170 ? 9.068 -18.080 -0.750 1.00 46.81 170 LYS A O 1
ATOM 1446 N N . LYS A 1 171 ? 9.123 -19.036 -2.764 1.00 45.06 171 LYS A N 1
ATOM 1447 C CA . LYS A 1 171 ? 10.354 -19.807 -2.600 1.00 45.06 171 LYS A CA 1
ATOM 1448 C C . LYS A 1 171 ? 11.518 -19.229 -3.409 1.00 45.06 171 LYS A C 1
ATOM 1450 O O . LYS A 1 171 ? 12.271 -19.987 -4.008 1.00 45.06 171 LYS A O 1
ATOM 1455 N N . ASN A 1 172 ? 11.765 -17.925 -3.337 1.00 45.31 172 ASN A N 1
ATOM 1456 C CA . ASN A 1 172 ? 13.151 -17.465 -3.457 1.00 45.31 172 ASN A CA 1
ATOM 1457 C C . ASN A 1 172 ? 13.845 -17.722 -2.112 1.00 45.31 172 ASN A C 1
ATOM 1459 O O . ASN A 1 172 ? 14.208 -16.802 -1.386 1.00 45.31 172 ASN A O 1
ATOM 1463 N N . VAL A 1 173 ? 13.962 -19.004 -1.744 1.00 45.78 173 VAL A N 1
ATOM 1464 C CA . VAL A 1 173 ? 14.820 -19.428 -0.639 1.00 45.78 173 VAL A CA 1
ATOM 1465 C C . VAL A 1 173 ? 16.243 -19.264 -1.152 1.00 45.78 173 VAL A C 1
ATOM 1467 O O . VAL A 1 173 ? 16.814 -20.186 -1.729 1.00 45.78 173 VAL A O 1
ATOM 1470 N N . ASN A 1 174 ? 16.808 -18.071 -0.984 1.00 51.91 174 ASN A N 1
ATOM 1471 C CA . ASN A 1 174 ? 18.248 -17.899 -1.079 1.00 51.91 174 ASN A CA 1
ATOM 1472 C C . ASN A 1 174 ? 18.854 -18.565 0.160 1.00 51.91 174 ASN A C 1
ATOM 1474 O O . ASN A 1 174 ? 19.067 -17.926 1.185 1.00 51.91 174 ASN A O 1
ATOM 1478 N N . SER A 1 175 ? 19.092 -19.878 0.088 1.00 54.41 175 SER A N 1
ATOM 1479 C CA . SER A 1 175 ? 19.934 -20.557 1.068 1.00 54.41 175 SER A CA 1
ATOM 1480 C C . SER A 1 175 ? 21.374 -20.134 0.802 1.00 54.41 175 SER A C 1
ATOM 1482 O O . SER A 1 175 ? 22.036 -20.680 -0.082 1.00 54.41 175 SER A O 1
ATOM 1484 N N . GLN A 1 176 ? 21.842 -19.127 1.526 1.00 59.62 176 GLN A N 1
ATOM 1485 C CA . GLN A 1 176 ? 23.248 -18.751 1.527 1.00 59.62 176 GLN A CA 1
ATOM 1486 C C . GLN A 1 176 ? 23.947 -19.463 2.685 1.00 59.62 176 GLN A C 1
ATOM 1488 O O . GLN A 1 176 ? 23.407 -19.569 3.785 1.00 59.62 176 GLN A O 1
ATOM 1493 N N . GLN A 1 177 ? 25.126 -20.013 2.406 1.00 58.72 177 GLN A N 1
ATOM 1494 C CA . GLN A 1 177 ? 25.973 -20.676 3.390 1.00 58.72 177 GLN A CA 1
ATOM 1495 C C . GLN A 1 177 ? 27.243 -19.850 3.556 1.00 58.72 177 GLN A C 1
ATOM 1497 O O . GLN A 1 177 ? 27.899 -19.527 2.567 1.00 58.72 177 GLN A O 1
ATOM 1502 N N . THR A 1 178 ? 27.594 -19.546 4.802 1.00 60.12 178 THR A N 1
ATOM 1503 C CA . THR A 1 178 ? 28.830 -18.839 5.143 1.00 60.12 178 THR A CA 1
ATOM 1504 C C . THR A 1 178 ? 29.709 -19.768 5.964 1.00 60.12 178 THR A C 1
ATOM 1506 O O . THR A 1 178 ? 29.289 -20.267 7.009 1.00 60.12 178 THR A O 1
ATOM 1509 N N . PHE A 1 179 ? 30.938 -20.003 5.508 1.00 62.16 179 PHE A N 1
ATOM 1510 C CA . PHE A 1 179 ? 31.919 -20.765 6.272 1.00 62.16 179 PHE A CA 1
ATOM 1511 C C . PHE A 1 179 ? 32.573 -19.854 7.314 1.00 62.16 179 PHE A C 1
ATOM 1513 O O . PHE A 1 179 ? 33.324 -18.942 6.974 1.00 62.16 179 PHE A O 1
ATOM 1520 N N . VAL A 1 180 ? 32.299 -20.119 8.594 1.00 60.09 180 VAL A N 1
ATOM 1521 C CA . VAL A 1 180 ? 32.756 -19.315 9.744 1.00 60.09 180 VAL A CA 1
ATOM 1522 C C . VAL A 1 180 ? 34.263 -19.050 9.722 1.00 60.09 180 VAL A C 1
ATOM 1524 O O . VAL A 1 180 ? 34.690 -17.919 9.928 1.00 60.09 180 VAL A O 1
ATOM 1527 N N . LYS A 1 181 ? 35.070 -20.072 9.410 1.00 61.44 181 LYS A N 1
ATOM 1528 C CA . LYS A 1 181 ? 36.538 -19.961 9.367 1.00 61.44 181 LYS A CA 1
ATOM 1529 C C . LYS A 1 181 ? 37.041 -19.033 8.263 1.00 61.44 181 LYS A C 1
ATOM 1531 O O . LYS A 1 181 ? 38.049 -18.367 8.451 1.00 61.44 181 LYS A O 1
ATOM 1536 N N . GLU A 1 182 ? 36.356 -19.000 7.126 1.00 60.00 182 GLU A N 1
ATOM 1537 C CA . GLU A 1 182 ? 36.760 -18.197 5.966 1.00 60.00 182 GLU A CA 1
ATOM 1538 C C . GLU A 1 182 ? 36.294 -16.745 6.089 1.00 60.00 182 GLU A C 1
ATOM 1540 O O . GLU A 1 182 ? 36.966 -15.836 5.613 1.00 60.00 182 GLU A O 1
ATOM 1545 N N . ALA A 1 183 ? 35.152 -16.525 6.745 1.00 59.59 183 ALA A N 1
ATOM 1546 C CA . ALA A 1 183 ? 34.565 -15.205 6.951 1.00 59.59 183 ALA A CA 1
ATOM 1547 C C . ALA A 1 183 ? 35.019 -14.527 8.257 1.00 59.59 183 ALA A C 1
ATOM 1549 O O . ALA A 1 183 ? 34.507 -13.458 8.597 1.00 59.59 183 ALA A O 1
ATOM 1550 N N . ASN A 1 184 ? 35.940 -15.152 8.998 1.00 66.12 184 ASN A N 1
ATOM 1551 C CA . ASN A 1 184 ? 36.437 -14.622 10.257 1.00 66.12 184 ASN A CA 1
ATOM 1552 C C . ASN A 1 184 ? 37.294 -13.373 10.028 1.00 66.12 184 ASN A C 1
ATOM 1554 O O . ASN A 1 184 ? 38.295 -13.401 9.313 1.00 66.12 184 ASN A O 1
ATOM 1558 N N . ILE A 1 185 ? 36.929 -12.293 10.701 1.00 69.81 185 ILE A N 1
ATOM 1559 C CA . ILE A 1 185 ? 37.734 -11.088 10.832 1.00 69.81 185 ILE A CA 1
ATOM 1560 C C . ILE A 1 185 ? 38.495 -11.253 12.145 1.00 69.81 185 ILE A C 1
ATOM 1562 O O . ILE A 1 185 ? 37.998 -10.884 13.206 1.00 69.81 185 ILE A O 1
ATOM 1566 N N . GLU A 1 186 ? 39.664 -11.888 12.078 1.00 61.22 186 GLU A N 1
ATOM 1567 C CA . GLU A 1 186 ? 40.519 -12.114 13.245 1.00 61.22 186 GLU A CA 1
ATOM 1568 C C . GLU A 1 186 ? 40.891 -10.763 13.881 1.00 61.22 186 GLU A C 1
ATOM 1570 O O . GLU A 1 186 ? 41.526 -9.919 13.242 1.00 61.22 186 GLU A O 1
ATOM 1575 N N . ASP A 1 187 ? 40.460 -10.531 15.125 1.00 59.47 187 ASP A N 1
ATOM 1576 C CA . ASP A 1 187 ? 40.886 -9.368 15.899 1.00 59.47 187 ASP A CA 1
ATOM 1577 C C . ASP A 1 187 ? 42.219 -9.714 16.592 1.00 59.47 187 ASP A C 1
ATOM 1579 O O . ASP A 1 187 ? 42.280 -10.648 17.397 1.00 59.47 187 ASP A O 1
ATOM 1583 N N . PRO A 1 188 ? 43.316 -8.993 16.297 1.00 57.50 188 PRO A N 1
ATOM 1584 C CA . PRO A 1 188 ? 44.629 -9.293 16.863 1.00 57.50 188 PRO A CA 1
ATOM 1585 C C . PRO A 1 188 ? 44.724 -9.057 18.382 1.00 57.50 188 PRO A C 1
ATOM 1587 O O . PRO A 1 188 ? 45.738 -9.415 18.982 1.00 57.50 188 PRO A O 1
ATOM 1590 N N . ILE A 1 189 ? 43.720 -8.429 19.003 1.00 59.97 189 ILE A N 1
ATOM 1591 C CA . ILE A 1 189 ? 43.686 -8.087 20.432 1.00 59.97 189 ILE A CA 1
ATOM 1592 C C . ILE A 1 189 ? 42.759 -9.029 21.219 1.00 59.97 189 ILE A C 1
ATOM 1594 O O . ILE A 1 189 ? 43.029 -9.305 22.389 1.00 59.97 189 ILE A O 1
ATOM 1598 N N . ASP A 1 190 ? 41.705 -9.550 20.591 1.00 59.50 190 ASP A N 1
ATOM 1599 C CA . ASP A 1 190 ? 40.739 -10.476 21.191 1.00 59.50 190 ASP A CA 1
ATOM 1600 C C . ASP A 1 190 ? 40.492 -11.634 20.208 1.00 59.50 190 ASP A C 1
ATOM 1602 O O . ASP A 1 190 ? 39.813 -11.421 19.207 1.00 59.50 190 ASP A O 1
ATOM 1606 N N . PRO A 1 191 ? 41.033 -12.848 20.437 1.00 56.97 191 PRO A N 1
ATOM 1607 C CA . PRO A 1 191 ? 40.987 -13.962 19.483 1.00 56.97 191 PRO A CA 1
ATOM 1608 C C . PRO A 1 191 ? 39.595 -14.618 19.399 1.00 56.97 191 PRO A C 1
ATOM 1610 O O . PRO A 1 191 ? 39.465 -15.840 19.381 1.00 56.97 191 PRO A O 1
ATOM 1613 N N . LYS A 1 192 ? 38.536 -13.808 19.377 1.00 61.16 192 LYS A N 1
ATOM 1614 C CA . LYS A 1 192 ? 37.160 -14.223 19.132 1.00 61.16 192 LYS A CA 1
ATOM 1615 C C . LYS A 1 192 ? 36.911 -14.313 17.637 1.00 61.16 192 LYS A C 1
ATOM 1617 O O . LYS A 1 192 ? 37.385 -13.485 16.858 1.00 61.16 192 LYS A O 1
ATOM 1622 N N . TYR A 1 193 ? 36.105 -15.291 17.243 1.00 63.09 193 TYR A N 1
ATOM 1623 C CA . TYR A 1 193 ? 35.587 -15.355 15.885 1.00 63.09 193 TYR A CA 1
ATOM 1624 C C . TYR A 1 193 ? 34.568 -14.234 15.672 1.00 63.09 193 TYR A C 1
ATOM 1626 O O . TYR A 1 193 ? 33.545 -14.187 16.354 1.00 63.09 193 TYR A O 1
ATOM 1634 N N . ARG A 1 194 ? 34.823 -13.340 14.713 1.00 67.31 194 ARG A N 1
ATOM 1635 C CA . ARG A 1 194 ? 33.896 -12.270 14.337 1.00 67.31 194 ARG A CA 1
ATOM 1636 C C . ARG A 1 194 ? 33.579 -12.357 12.856 1.00 67.31 194 ARG A C 1
ATOM 1638 O O . ARG A 1 194 ? 34.458 -12.213 12.016 1.00 67.31 194 ARG A O 1
ATOM 1645 N N . ILE A 1 195 ? 32.305 -12.532 12.532 1.00 68.56 195 ILE A N 1
ATOM 1646 C CA . ILE A 1 195 ? 31.824 -12.557 11.150 1.00 68.56 195 ILE A CA 1
ATOM 1647 C C . ILE A 1 195 ? 30.953 -11.331 10.924 1.00 68.56 195 ILE A C 1
ATOM 1649 O O . ILE A 1 195 ? 30.033 -11.069 11.694 1.00 68.56 195 ILE A O 1
ATOM 1653 N N . ASN A 1 196 ? 31.212 -10.611 9.836 1.00 70.00 196 ASN A N 1
ATOM 1654 C CA . ASN A 1 196 ? 30.269 -9.645 9.291 1.00 70.00 196 ASN A CA 1
ATOM 1655 C C . ASN A 1 196 ? 29.884 -10.097 7.881 1.00 70.00 196 ASN A C 1
ATOM 1657 O O . ASN A 1 196 ? 30.754 -10.220 7.018 1.00 70.00 196 ASN A O 1
ATOM 1661 N N . HIS A 1 197 ? 28.603 -10.384 7.654 1.00 70.69 197 HIS A N 1
ATOM 1662 C CA . HIS A 1 197 ? 28.124 -10.890 6.372 1.00 70.69 197 HIS A CA 1
ATOM 1663 C C . HIS A 1 197 ? 26.852 -10.168 5.936 1.00 70.69 197 HIS A C 1
ATOM 1665 O O . HIS A 1 197 ? 25.926 -9.996 6.727 1.00 70.69 197 HIS A O 1
ATOM 1671 N N . TYR A 1 198 ? 26.809 -9.782 4.661 1.00 71.31 198 TYR A N 1
ATOM 1672 C CA . TYR A 1 198 ? 25.661 -9.128 4.047 1.00 71.31 198 TYR A CA 1
ATOM 1673 C C . TYR A 1 198 ? 24.889 -10.136 3.202 1.00 71.31 198 TYR A C 1
ATOM 1675 O O . TYR A 1 198 ? 25.441 -10.717 2.270 1.00 71.31 198 TYR A O 1
ATOM 1683 N N . PHE A 1 199 ? 23.607 -10.314 3.515 1.00 71.06 199 PHE A N 1
ATOM 1684 C CA . PHE A 1 199 ? 22.695 -11.140 2.732 1.00 71.06 199 PHE A CA 1
ATOM 1685 C C . PHE A 1 199 ? 21.823 -10.235 1.863 1.00 71.06 199 PHE A C 1
ATOM 1687 O O . PHE A 1 199 ? 21.139 -9.351 2.378 1.00 71.06 199 PHE A O 1
ATOM 1694 N N . TYR A 1 200 ? 21.831 -10.473 0.553 1.00 67.06 200 TYR A N 1
ATOM 1695 C CA . TYR A 1 200 ? 21.006 -9.736 -0.403 1.00 67.06 200 TYR A CA 1
ATOM 1696 C C . TYR A 1 200 ? 19.852 -10.607 -0.918 1.00 67.06 200 TYR A C 1
ATOM 1698 O O . TYR A 1 200 ? 20.002 -11.817 -1.135 1.00 67.06 200 TYR A O 1
ATOM 1706 N N . THR A 1 201 ? 18.689 -9.989 -1.134 1.00 66.62 201 THR A N 1
ATOM 1707 C CA . THR A 1 201 ? 17.581 -10.614 -1.869 1.00 66.62 201 THR A CA 1
ATOM 1708 C C . THR A 1 201 ? 17.968 -10.841 -3.330 1.00 66.62 201 THR A C 1
ATOM 1710 O O . THR A 1 201 ? 18.966 -10.310 -3.808 1.00 66.62 201 THR A O 1
ATOM 1713 N N . SER A 1 202 ? 17.200 -11.658 -4.058 1.00 63.28 202 SER A N 1
ATOM 1714 C CA . SER A 1 202 ? 17.514 -12.057 -5.442 1.00 63.28 202 SER A CA 1
ATOM 1715 C C . SER A 1 202 ? 17.690 -10.896 -6.430 1.00 63.28 202 SER A C 1
ATOM 1717 O O . SER A 1 202 ? 18.270 -11.089 -7.492 1.00 63.28 202 SER A O 1
ATOM 1719 N N . ASP A 1 203 ? 17.167 -9.721 -6.101 1.00 61.59 203 ASP A N 1
ATOM 1720 C CA . ASP A 1 203 ? 17.233 -8.489 -6.884 1.00 61.59 203 ASP A CA 1
ATOM 1721 C C . ASP A 1 203 ? 18.086 -7.392 -6.224 1.00 61.59 203 ASP A C 1
ATOM 1723 O O . ASP A 1 203 ? 18.198 -6.305 -6.774 1.00 61.59 203 ASP A O 1
ATOM 1727 N N . SER A 1 204 ? 18.714 -7.668 -5.078 1.00 64.25 204 SER A N 1
ATOM 1728 C CA . SER A 1 204 ? 19.601 -6.730 -4.388 1.00 64.25 204 SER A CA 1
ATOM 1729 C C . SER A 1 204 ? 21.069 -7.143 -4.529 1.00 64.25 204 SER A C 1
ATOM 1731 O O . SER A 1 204 ? 21.402 -8.315 -4.703 1.00 64.25 204 SER A O 1
ATOM 1733 N N . ASN A 1 205 ? 21.976 -6.178 -4.413 1.00 69.44 205 ASN A N 1
ATOM 1734 C CA . ASN A 1 205 ? 23.417 -6.379 -4.302 1.00 69.44 205 ASN A CA 1
ATOM 1735 C C . ASN A 1 205 ? 24.068 -5.224 -3.515 1.00 69.44 205 ASN A C 1
ATOM 1737 O O . ASN A 1 205 ? 23.389 -4.342 -2.993 1.00 69.44 205 ASN A O 1
ATOM 1741 N N . SER A 1 206 ? 25.400 -5.205 -3.436 1.00 67.00 206 SER A N 1
ATOM 1742 C CA . SER A 1 206 ? 26.156 -4.194 -2.680 1.00 67.00 206 SER A CA 1
ATOM 1743 C C . SER A 1 206 ? 26.028 -2.754 -3.189 1.00 67.00 206 SER A C 1
ATOM 1745 O O . SER A 1 206 ? 26.419 -1.829 -2.485 1.00 67.00 206 SER A O 1
ATOM 1747 N N . THR A 1 207 ? 25.494 -2.557 -4.391 1.00 64.38 207 THR A N 1
ATOM 1748 C CA . THR A 1 207 ? 25.352 -1.254 -5.060 1.00 64.38 207 THR A CA 1
ATOM 1749 C C . THR A 1 207 ? 23.911 -0.913 -5.439 1.00 64.38 207 THR A C 1
ATOM 1751 O O . THR A 1 207 ? 23.652 0.189 -5.908 1.00 64.38 207 THR A O 1
ATOM 1754 N N . HIS A 1 208 ? 22.972 -1.840 -5.245 1.00 63.41 208 HIS A N 1
ATOM 1755 C CA . HIS A 1 208 ? 21.579 -1.698 -5.651 1.00 63.41 208 HIS A CA 1
ATOM 1756 C C . HIS A 1 208 ? 20.675 -2.452 -4.677 1.00 63.41 208 HIS A C 1
ATOM 1758 O O . HIS A 1 208 ? 20.875 -3.644 -4.449 1.00 63.41 208 HIS A O 1
ATOM 1764 N N . ILE A 1 209 ? 19.678 -1.770 -4.118 1.00 67.62 209 ILE A N 1
ATOM 1765 C CA . ILE A 1 209 ? 18.652 -2.394 -3.281 1.00 67.62 209 ILE A CA 1
ATOM 1766 C C . ILE A 1 209 ? 17.416 -2.605 -4.150 1.00 67.62 209 ILE A C 1
ATOM 1768 O O . ILE A 1 209 ? 16.856 -1.640 -4.664 1.00 67.62 209 ILE A O 1
ATOM 1772 N N . GLY A 1 210 ? 17.039 -3.867 -4.332 1.00 60.00 210 GLY A N 1
ATOM 1773 C CA . GLY A 1 210 ? 15.860 -4.263 -5.085 1.00 60.00 210 GLY A CA 1
ATOM 1774 C C . GLY A 1 210 ? 14.568 -4.154 -4.269 1.00 60.00 210 GLY A C 1
ATOM 1775 O O . GLY A 1 210 ? 14.566 -3.824 -3.083 1.00 60.00 210 GLY A O 1
ATOM 1776 N N . ASN A 1 211 ? 13.447 -4.467 -4.914 1.00 58.66 211 ASN A N 1
ATOM 1777 C CA . ASN A 1 211 ? 12.099 -4.343 -4.359 1.00 58.66 211 ASN A CA 1
ATOM 1778 C C . ASN A 1 211 ? 11.603 -5.625 -3.663 1.00 58.66 211 ASN A C 1
ATOM 1780 O O . ASN A 1 211 ? 10.477 -5.666 -3.158 1.00 58.66 211 ASN A O 1
ATOM 1784 N N . VAL A 1 212 ? 12.405 -6.695 -3.616 1.00 60.12 212 VAL A N 1
ATOM 1785 C CA . VAL A 1 212 ? 12.083 -7.883 -2.817 1.00 60.12 212 VAL A CA 1
ATOM 1786 C C . VAL A 1 212 ? 12.404 -7.619 -1.349 1.00 60.12 212 VAL A C 1
ATOM 1788 O O . VAL A 1 212 ? 13.544 -7.382 -0.964 1.00 60.12 212 VAL A O 1
ATOM 1791 N N . LYS A 1 213 ? 11.383 -7.743 -0.500 1.00 60.47 213 LYS A N 1
ATOM 1792 C CA . LYS A 1 213 ? 11.521 -7.644 0.954 1.00 60.47 213 LYS A CA 1
ATOM 1793 C C . LYS A 1 213 ? 11.760 -9.018 1.584 1.00 60.47 213 LYS A C 1
ATOM 1795 O O . LYS A 1 213 ? 11.028 -9.969 1.307 1.00 60.47 213 LYS A O 1
ATOM 1800 N N . LEU A 1 214 ? 12.731 -9.103 2.493 1.00 58.72 214 LEU A N 1
ATOM 1801 C CA . LEU A 1 214 ? 12.889 -10.247 3.390 1.00 58.72 214 LEU A CA 1
ATOM 1802 C C . LEU A 1 214 ? 11.814 -10.170 4.489 1.00 58.72 214 LEU A C 1
ATOM 1804 O O . LEU A 1 214 ? 11.753 -9.191 5.228 1.00 58.72 214 LEU A O 1
ATOM 1808 N N . ILE A 1 215 ? 10.936 -11.173 4.561 1.00 54.94 215 ILE A N 1
ATOM 1809 C CA . ILE A 1 215 ? 9.834 -11.216 5.543 1.00 54.94 215 ILE A CA 1
ATOM 1810 C C . ILE A 1 215 ? 10.239 -12.051 6.762 1.00 54.94 215 ILE A C 1
ATOM 1812 O O . ILE A 1 215 ? 10.048 -11.616 7.890 1.00 54.94 215 ILE A O 1
ATOM 1816 N N . ASN A 1 216 ? 10.851 -13.211 6.518 1.00 56.81 216 ASN A N 1
ATOM 1817 C CA . ASN A 1 216 ? 11.429 -14.081 7.536 1.00 56.81 216 ASN A CA 1
ATOM 1818 C C . ASN A 1 216 ? 12.812 -14.525 7.076 1.00 56.81 216 ASN A C 1
ATOM 1820 O O . ASN A 1 216 ? 13.050 -14.700 5.876 1.00 56.81 216 ASN A O 1
ATOM 1824 N N . THR A 1 217 ? 13.697 -14.761 8.037 1.00 59.06 217 THR A N 1
ATOM 1825 C CA . THR A 1 217 ? 15.007 -15.351 7.782 1.00 59.06 217 THR A CA 1
ATOM 1826 C C . THR A 1 217 ? 15.209 -16.524 8.713 1.00 59.06 217 THR A C 1
ATOM 1828 O O . THR A 1 217 ? 14.843 -16.450 9.881 1.00 59.06 217 THR A O 1
ATOM 1831 N N . THR A 1 218 ? 15.802 -17.601 8.205 1.00 63.12 218 THR A N 1
ATOM 1832 C CA . THR A 1 218 ? 16.231 -18.710 9.052 1.00 63.12 218 THR A CA 1
ATOM 1833 C C . THR A 1 218 ? 17.729 -18.863 8.969 1.00 63.12 218 THR A C 1
ATOM 1835 O O . THR A 1 218 ? 18.261 -19.329 7.963 1.00 63.12 218 THR A O 1
ATOM 1838 N N . ILE A 1 219 ? 18.404 -18.477 10.046 1.00 65.94 219 ILE A N 1
ATOM 1839 C CA . ILE A 1 219 ? 19.837 -18.697 10.200 1.00 65.94 219 ILE A CA 1
ATOM 1840 C C . ILE A 1 219 ? 20.011 -20.029 10.910 1.00 65.94 219 ILE A C 1
ATOM 1842 O O . ILE A 1 219 ? 19.469 -20.219 11.994 1.00 65.94 219 ILE A O 1
ATOM 1846 N N . ASN A 1 220 ? 20.756 -20.937 10.282 1.00 65.31 220 ASN A N 1
ATOM 1847 C CA . ASN A 1 220 ? 21.184 -22.185 10.894 1.00 65.31 220 ASN A CA 1
ATOM 1848 C C . ASN A 1 220 ? 22.707 -22.192 10.962 1.00 65.31 220 ASN A C 1
ATOM 1850 O O . ASN A 1 220 ? 23.380 -22.043 9.941 1.00 65.31 220 ASN A O 1
ATOM 1854 N N . LEU A 1 221 ? 23.233 -22.384 12.164 1.00 64.69 221 LEU A N 1
ATOM 1855 C CA . LEU A 1 221 ? 24.665 -22.498 12.415 1.00 64.69 221 LEU A CA 1
ATOM 1856 C C . LEU A 1 221 ? 25.005 -23.973 12.631 1.00 64.69 221 LEU A C 1
ATOM 1858 O O . LEU A 1 221 ? 24.331 -24.654 13.403 1.00 64.69 221 LEU A O 1
ATOM 1862 N N . PHE A 1 222 ? 26.026 -24.467 11.933 1.00 62.00 222 PHE A N 1
ATOM 1863 C CA . PHE A 1 222 ? 26.450 -25.865 11.995 1.00 62.00 222 PHE A CA 1
ATOM 1864 C C . PHE A 1 222 ? 27.958 -25.958 12.202 1.00 62.00 222 PHE A C 1
ATOM 1866 O O . PHE A 1 222 ? 28.702 -25.139 11.666 1.00 62.00 222 PHE A O 1
ATOM 1873 N N . ASN A 1 223 ? 28.397 -27.009 12.900 1.00 59.94 223 ASN A N 1
ATOM 1874 C CA . ASN A 1 223 ? 29.812 -27.361 13.072 1.00 59.94 223 ASN A CA 1
ATOM 1875 C C . ASN A 1 223 ? 30.667 -26.197 13.601 1.00 59.94 223 ASN A C 1
ATOM 1877 O O . ASN A 1 223 ? 31.765 -25.950 13.103 1.00 59.94 223 ASN A O 1
ATOM 1881 N N . MET A 1 224 ? 30.142 -25.460 14.581 1.00 63.69 224 MET A N 1
ATOM 1882 C CA . MET A 1 224 ? 30.932 -24.469 15.304 1.00 63.69 224 MET A CA 1
ATOM 1883 C C . MET A 1 224 ? 31.867 -25.206 16.268 1.00 63.69 224 MET A C 1
ATOM 1885 O O . MET A 1 224 ? 31.411 -26.015 17.074 1.00 63.69 224 MET A O 1
ATOM 1889 N N . ASP A 1 225 ? 33.171 -24.948 16.141 1.00 62.25 225 ASP A N 1
ATOM 1890 C CA . ASP A 1 225 ? 34.217 -25.517 17.006 1.00 62.25 225 ASP A CA 1
ATOM 1891 C C . ASP A 1 225 ? 34.351 -24.743 18.340 1.00 62.25 225 ASP A C 1
ATOM 1893 O O . ASP A 1 225 ? 35.166 -25.114 19.183 1.00 62.25 225 ASP A O 1
ATOM 1897 N N . ASP A 1 226 ? 33.575 -23.666 18.508 1.00 64.12 226 ASP A N 1
ATOM 1898 C CA . ASP A 1 226 ? 33.590 -22.737 19.642 1.00 64.12 226 ASP A CA 1
ATOM 1899 C C . ASP A 1 226 ? 32.161 -22.255 19.968 1.00 64.12 226 ASP A C 1
ATOM 1901 O O . ASP A 1 226 ? 31.229 -22.461 19.180 1.00 64.12 226 ASP A O 1
ATOM 1905 N N . ASP A 1 227 ? 31.991 -21.612 21.121 1.00 69.56 227 ASP A N 1
ATOM 1906 C CA . ASP A 1 227 ? 30.693 -21.203 21.655 1.00 69.56 227 ASP A CA 1
ATOM 1907 C C . ASP A 1 227 ? 30.175 -19.925 20.979 1.00 69.56 227 ASP A C 1
ATOM 1909 O O . ASP A 1 227 ? 30.799 -18.860 21.032 1.00 69.56 227 ASP A O 1
ATOM 1913 N N . LEU A 1 228 ? 28.973 -19.990 20.396 1.00 70.44 228 LEU A N 1
ATOM 1914 C CA . LEU A 1 228 ? 28.251 -18.781 20.003 1.00 70.44 228 LEU A CA 1
ATOM 1915 C C . LEU A 1 228 ? 27.893 -17.998 21.267 1.00 70.44 228 LEU A C 1
ATOM 1917 O O . LEU A 1 228 ? 27.132 -18.492 22.090 1.00 70.44 228 LEU A O 1
ATOM 1921 N N . THR A 1 229 ? 28.434 -16.791 21.414 1.00 71.81 229 THR A N 1
ATOM 1922 C CA . THR A 1 229 ? 28.193 -15.936 22.591 1.00 71.81 229 THR A CA 1
ATOM 1923 C C . THR A 1 229 ? 27.077 -14.930 22.333 1.00 71.81 229 THR A C 1
ATOM 1925 O O . THR A 1 229 ? 26.244 -14.676 23.202 1.00 71.81 229 THR A O 1
ATOM 1928 N N . ASP A 1 230 ? 27.023 -14.388 21.123 1.00 74.44 230 ASP A N 1
ATOM 1929 C CA . ASP A 1 230 ? 26.059 -13.373 20.732 1.00 74.44 230 ASP A CA 1
ATOM 1930 C C . ASP A 1 230 ? 25.752 -13.447 19.236 1.00 74.44 230 ASP A C 1
ATOM 1932 O O . ASP A 1 230 ? 26.560 -13.909 18.427 1.00 74.44 230 ASP A O 1
ATOM 1936 N N . ILE A 1 231 ? 24.547 -13.015 18.876 1.00 75.81 231 ILE A N 1
ATOM 1937 C CA . ILE A 1 231 ? 24.156 -12.783 17.490 1.00 75.81 231 ILE A CA 1
ATOM 1938 C C . ILE A 1 231 ? 23.317 -11.517 17.409 1.00 75.81 231 ILE A C 1
ATOM 1940 O O . ILE A 1 231 ? 22.337 -11.356 18.137 1.00 75.81 231 ILE A O 1
ATOM 1944 N N . SER A 1 232 ? 23.681 -10.637 16.481 1.00 77.38 232 SER A N 1
ATOM 1945 C CA . SER A 1 232 ? 22.924 -9.426 16.177 1.00 77.38 232 SER A CA 1
ATOM 1946 C C . SER A 1 232 ? 22.622 -9.376 14.683 1.00 77.38 232 SER A C 1
ATOM 1948 O O . SER A 1 232 ? 23.520 -9.513 13.852 1.00 77.38 232 SER A O 1
ATOM 1950 N N . ILE A 1 233 ? 21.351 -9.182 14.338 1.00 72.69 233 ILE A N 1
ATOM 1951 C CA . ILE A 1 233 ? 20.871 -9.067 12.959 1.00 72.69 233 ILE A CA 1
ATOM 1952 C C . ILE A 1 233 ? 20.326 -7.660 12.772 1.00 72.69 233 ILE A C 1
ATOM 1954 O O . ILE A 1 233 ? 19.463 -7.223 13.532 1.00 72.69 233 ILE A O 1
ATOM 1958 N N . TYR A 1 234 ? 20.800 -6.978 11.734 1.00 74.94 234 TYR A N 1
ATOM 1959 C CA . TYR A 1 234 ? 20.383 -5.621 11.406 1.00 74.94 234 TYR A CA 1
ATOM 1960 C C . TYR A 1 234 ? 19.717 -5.567 10.035 1.00 74.94 234 TYR A C 1
ATOM 1962 O O . TYR A 1 234 ? 20.107 -6.290 9.116 1.00 74.94 234 TYR A O 1
ATOM 1970 N N . ASN A 1 235 ? 18.760 -4.658 9.884 1.00 71.38 235 ASN A N 1
ATOM 1971 C CA . ASN A 1 235 ? 18.365 -4.152 8.583 1.00 71.38 235 ASN A CA 1
ATOM 1972 C C . ASN A 1 235 ? 19.436 -3.177 8.074 1.00 71.38 235 ASN A C 1
ATOM 1974 O O . ASN A 1 235 ? 20.008 -2.413 8.857 1.00 71.38 235 ASN A O 1
ATOM 1978 N N . ILE A 1 236 ? 19.698 -3.195 6.769 1.00 67.62 236 ILE A N 1
ATOM 1979 C CA . ILE A 1 236 ? 20.661 -2.307 6.119 1.00 67.62 236 ILE A CA 1
ATOM 1980 C C . ILE A 1 236 ? 19.887 -1.283 5.287 1.00 67.62 236 ILE A C 1
ATOM 1982 O O . ILE A 1 236 ? 19.064 -1.652 4.452 1.00 67.62 236 ILE A O 1
ATOM 1986 N N . ASN A 1 237 ? 20.143 0.006 5.503 1.00 63.78 237 ASN A N 1
ATOM 1987 C CA . ASN A 1 237 ? 19.490 1.072 4.750 1.00 63.78 237 ASN A CA 1
ATOM 1988 C C . ASN A 1 237 ? 20.054 1.220 3.326 1.00 63.78 237 ASN A C 1
ATOM 1990 O O . ASN A 1 237 ? 21.054 0.613 2.939 1.00 63.78 237 ASN A O 1
ATOM 1994 N N . LYS A 1 238 ? 19.430 2.112 2.549 1.00 60.50 238 LYS A N 1
ATOM 1995 C CA . LYS A 1 238 ? 19.775 2.398 1.145 1.00 60.50 238 LYS A CA 1
ATOM 1996 C C . LYS A 1 238 ? 21.222 2.848 0.892 1.00 60.50 238 LYS A C 1
ATOM 1998 O O . LYS A 1 238 ? 21.647 2.856 -0.256 1.00 60.50 238 LYS A O 1
ATOM 2003 N N . ILE A 1 239 ? 21.965 3.246 1.928 1.00 67.19 239 ILE A N 1
ATOM 2004 C CA . ILE A 1 239 ? 23.383 3.633 1.829 1.00 67.19 239 ILE A CA 1
ATOM 2005 C C . ILE A 1 239 ? 24.330 2.567 2.404 1.00 67.19 239 ILE A C 1
ATOM 2007 O O . ILE A 1 239 ? 25.512 2.840 2.605 1.00 67.19 239 ILE A O 1
ATOM 2011 N N . GLY A 1 240 ? 23.835 1.354 2.671 1.00 59.56 240 GLY A N 1
ATOM 2012 C CA . GLY A 1 240 ? 24.654 0.234 3.135 1.00 59.56 240 GLY A CA 1
ATOM 2013 C C . GLY A 1 240 ? 24.988 0.265 4.630 1.00 59.56 240 GLY A C 1
ATOM 2014 O O . GLY A 1 240 ? 25.879 -0.462 5.068 1.00 59.56 240 GLY A O 1
ATOM 2015 N N . GLN A 1 241 ? 24.306 1.096 5.424 1.00 71.56 241 GLN A N 1
ATOM 2016 C CA . GLN A 1 241 ? 24.536 1.214 6.866 1.00 71.56 241 GLN A CA 1
ATOM 2017 C C . GLN A 1 241 ? 23.489 0.434 7.664 1.00 71.56 241 GLN A C 1
ATOM 2019 O O . GLN A 1 241 ? 22.323 0.384 7.276 1.00 71.56 241 GLN A O 1
ATOM 2024 N N . ALA A 1 242 ? 23.902 -0.153 8.790 1.00 73.69 242 ALA A N 1
ATOM 2025 C CA . ALA A 1 242 ? 22.973 -0.754 9.742 1.00 73.69 242 ALA A CA 1
ATOM 2026 C C . ALA A 1 242 ? 22.017 0.320 10.278 1.00 73.69 242 ALA A C 1
ATOM 2028 O O . ALA A 1 242 ? 22.467 1.355 10.769 1.00 73.69 242 ALA A O 1
ATOM 2029 N N . ASP A 1 243 ? 20.720 0.068 10.145 1.00 75.19 243 ASP A N 1
ATOM 2030 C CA . ASP A 1 243 ? 19.657 1.030 10.446 1.00 75.19 243 ASP A CA 1
ATOM 2031 C C . ASP A 1 243 ? 18.859 0.591 11.676 1.00 75.19 243 ASP A C 1
ATOM 2033 O O . ASP A 1 243 ? 18.820 1.278 12.694 1.00 75.19 243 ASP A O 1
ATOM 2037 N N . GLU A 1 244 ? 18.310 -0.624 11.623 1.00 77.88 244 GLU A N 1
ATOM 2038 C CA . GLU A 1 244 ? 17.441 -1.175 12.660 1.00 77.88 244 GLU A CA 1
ATOM 2039 C C . GLU A 1 244 ? 17.957 -2.533 13.133 1.00 77.88 244 GLU A C 1
ATOM 2041 O O . GLU A 1 244 ? 18.263 -3.405 12.322 1.00 77.88 244 GLU A O 1
ATOM 2046 N N . LEU A 1 245 ? 18.046 -2.731 14.450 1.00 77.25 245 LEU A N 1
ATOM 2047 C CA . LEU A 1 245 ? 18.343 -4.032 15.045 1.00 77.25 245 LEU A CA 1
ATOM 2048 C C . LEU A 1 245 ? 17.074 -4.890 15.025 1.00 77.25 245 LEU A C 1
ATOM 2050 O O . LEU A 1 245 ? 16.124 -4.611 15.749 1.00 77.25 245 LEU A O 1
ATOM 2054 N N . LEU A 1 246 ? 17.078 -5.942 14.213 1.00 70.31 246 LEU A N 1
ATOM 2055 C CA . LEU A 1 246 ? 15.939 -6.844 14.035 1.00 70.31 246 LEU A CA 1
ATOM 2056 C C . LEU A 1 246 ? 15.932 -7.974 15.065 1.00 70.31 246 LEU A C 1
ATOM 2058 O O . LEU A 1 246 ? 14.876 -8.427 15.494 1.00 70.31 246 LEU A O 1
ATOM 2062 N N . TYR A 1 247 ? 17.117 -8.445 15.448 1.00 74.06 247 TYR A N 1
ATOM 2063 C CA . TYR A 1 247 ? 17.280 -9.529 16.406 1.00 74.06 247 TYR A CA 1
ATOM 2064 C C . TYR A 1 247 ? 18.578 -9.346 17.172 1.00 74.06 247 TYR A C 1
ATOM 2066 O O . TYR A 1 247 ? 19.610 -9.036 16.576 1.00 74.06 247 TYR A O 1
ATOM 2074 N N . ASN A 1 248 ? 18.535 -9.577 18.479 1.00 81.50 248 ASN A N 1
ATOM 2075 C CA . ASN A 1 248 ? 19.725 -9.663 19.302 1.00 81.50 248 ASN A CA 1
ATOM 2076 C C . ASN A 1 248 ? 19.521 -10.700 20.390 1.00 81.50 248 ASN A C 1
ATOM 2078 O O . ASN A 1 248 ? 18.535 -10.627 21.124 1.00 81.50 248 ASN A O 1
ATOM 2082 N N . ASP A 1 249 ? 20.467 -11.617 20.513 1.00 77.75 249 ASP A N 1
ATOM 2083 C CA . ASP A 1 249 ? 20.451 -12.614 21.571 1.00 77.75 249 ASP A CA 1
ATOM 2084 C C . ASP A 1 249 ? 21.863 -12.877 22.076 1.00 77.75 249 ASP A C 1
ATOM 2086 O O . ASP A 1 249 ? 22.843 -12.769 21.335 1.00 77.75 249 ASP A O 1
ATOM 2090 N N . THR A 1 250 ? 21.942 -13.204 23.359 1.00 79.19 250 THR A N 1
ATOM 2091 C CA . THR A 1 250 ? 23.178 -13.553 24.049 1.00 79.19 250 THR A CA 1
ATOM 2092 C C . THR A 1 250 ? 23.017 -14.936 24.632 1.00 79.19 250 THR A C 1
ATOM 2094 O O . THR A 1 250 ? 22.150 -15.182 25.474 1.00 79.19 250 THR A O 1
ATOM 2097 N N . PHE A 1 251 ? 23.887 -15.836 24.222 1.00 74.00 251 PHE A N 1
ATOM 2098 C CA . PHE A 1 251 ? 23.847 -17.215 24.646 1.00 74.00 251 PHE A CA 1
ATOM 2099 C C . PHE A 1 251 ? 24.800 -17.424 25.821 1.00 74.00 251 PHE A C 1
ATOM 2101 O O . PHE A 1 251 ? 25.904 -16.886 25.870 1.00 74.00 251 PHE A O 1
ATOM 2108 N N . SER A 1 252 ? 24.359 -18.218 26.797 1.00 60.56 252 SER A N 1
ATOM 2109 C CA . SER A 1 252 ? 25.205 -18.661 27.906 1.00 60.56 252 SER A CA 1
ATOM 2110 C C . SER A 1 252 ? 25.416 -20.172 27.812 1.00 60.56 252 SER A C 1
ATOM 2112 O O . SER A 1 252 ? 24.465 -20.949 27.894 1.00 60.56 252 SER A O 1
ATOM 2114 N N . GLY A 1 253 ? 26.675 -20.580 27.629 1.00 58.59 253 GLY A N 1
ATOM 2115 C CA . GLY A 1 253 ? 27.087 -21.977 27.464 1.00 58.59 253 GLY A CA 1
ATOM 2116 C C . GLY A 1 253 ? 27.241 -22.421 26.005 1.00 58.59 253 GLY A C 1
ATOM 2117 O O . GLY A 1 253 ? 27.004 -21.653 25.078 1.00 58.59 253 GLY A O 1
ATOM 2118 N N . VAL A 1 254 ? 27.634 -23.686 25.827 1.00 56.84 254 VAL A N 1
ATOM 2119 C CA . VAL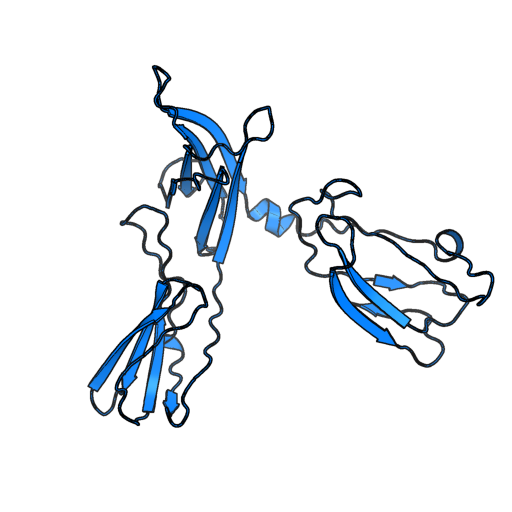 A 1 254 ? 27.977 -24.282 24.527 1.00 56.84 254 VAL A CA 1
ATOM 2120 C C . VAL A 1 254 ? 26.740 -24.421 23.635 1.00 56.84 254 VAL A C 1
ATOM 2122 O O . VAL A 1 254 ? 25.990 -25.396 23.735 1.00 56.84 254 VAL A O 1
ATOM 2125 N N . GLN A 1 255 ? 26.516 -23.449 22.753 1.00 55.75 255 GLN A N 1
ATOM 2126 C CA . GLN A 1 255 ? 25.510 -23.513 21.690 1.00 55.75 255 GLN A CA 1
ATOM 2127 C C . GLN A 1 255 ? 26.192 -23.920 20.384 1.00 55.75 255 GLN A C 1
ATOM 2129 O O . GLN A 1 255 ? 26.900 -23.127 19.777 1.00 55.75 255 GLN A O 1
ATOM 2134 N N . THR A 1 256 ? 25.962 -25.154 19.931 1.00 52.16 256 THR A N 1
ATOM 2135 C CA . THR A 1 256 ? 26.516 -25.671 18.661 1.00 52.16 256 THR A CA 1
ATOM 2136 C C . THR A 1 256 ? 25.577 -25.479 17.467 1.00 52.16 256 THR A C 1
ATOM 2138 O O . THR A 1 256 ? 25.965 -25.750 16.330 1.00 52.16 256 THR A O 1
ATOM 2141 N N . SER A 1 257 ? 24.352 -24.996 17.710 1.00 54.47 257 SER A N 1
ATOM 2142 C CA . SER A 1 257 ? 23.355 -24.666 16.688 1.00 54.47 257 SER A CA 1
ATOM 2143 C C . SER A 1 257 ? 22.293 -23.712 17.237 1.00 54.47 257 SER A C 1
ATOM 2145 O O . SER A 1 257 ? 21.855 -23.890 18.370 1.00 54.47 257 SER A O 1
ATOM 2147 N N . ALA A 1 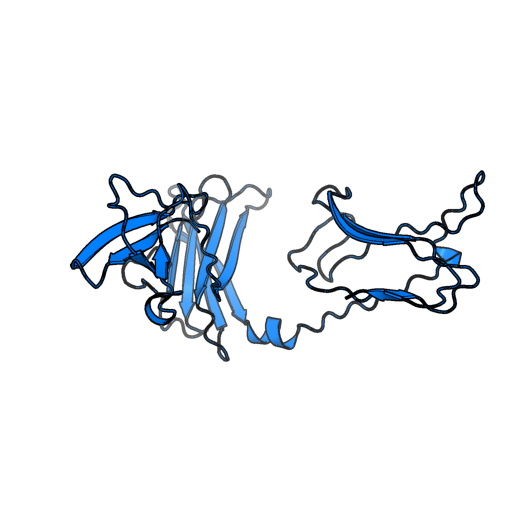258 ? 21.809 -22.783 16.413 1.00 55.16 258 ALA A N 1
ATOM 2148 C CA . ALA A 1 258 ? 20.653 -21.938 16.708 1.00 55.16 258 ALA A CA 1
ATOM 2149 C C . ALA A 1 258 ? 19.765 -21.819 15.461 1.00 55.16 258 ALA A C 1
ATOM 2151 O O . ALA A 1 258 ? 20.279 -21.859 14.341 1.00 55.16 258 ALA A O 1
ATOM 2152 N N . THR A 1 259 ? 18.454 -21.672 15.668 1.00 54.03 259 THR A N 1
ATOM 2153 C CA . THR A 1 259 ? 17.471 -21.378 14.617 1.00 54.03 259 THR A CA 1
ATOM 2154 C C . THR A 1 259 ? 16.734 -20.104 15.003 1.00 54.03 259 THR A C 1
ATOM 2156 O O . THR A 1 259 ? 16.065 -20.061 16.032 1.00 54.03 259 THR A O 1
ATOM 2159 N N . ILE A 1 260 ? 16.859 -19.077 14.169 1.00 57.66 260 ILE A N 1
ATOM 2160 C CA . ILE A 1 260 ? 16.164 -17.786 14.306 1.00 57.66 260 ILE A CA 1
ATOM 2161 C C . ILE A 1 260 ? 15.090 -17.747 13.211 1.00 57.66 260 ILE A C 1
ATOM 2163 O O . ILE A 1 260 ? 15.320 -18.329 12.155 1.00 57.66 260 ILE A O 1
ATOM 2167 N N . SER A 1 261 ? 13.894 -17.199 13.443 1.00 55.56 261 SER A N 1
ATOM 2168 C CA . SER A 1 261 ? 12.778 -17.211 12.469 1.00 55.56 261 SER A CA 1
ATOM 2169 C C . SER A 1 261 ? 12.035 -15.893 12.398 1.00 55.56 261 SER A C 1
ATOM 2171 O O . SER A 1 261 ? 11.950 -15.233 13.454 1.00 55.56 261 SER A O 1
#